Protein AF-A0A923YQW6-F1 (afdb_monomer_lite)

pLDDT: mean 86.58, std 16.81, range [40.5, 98.75]

Foldseek 3Di:
DADAPDFDDDPPPRDTDDDCVVVVVVVVVLLVLLCVLPVPDDPLQSVQLQLQQADDDPDCPVHPSHYTDSVLSNLGGQEFECVSNVNAANEAANAAPQAEHERQHAYAYAHEYEYHYQHEYEYQHNHHYAHEYEFAAHEYEFAEEHQYEYEAAQHYEYEYAVYEYNAYYHDNHWYAFHHQAYHYHPDDGHGHPDTDDD

Sequence (198 aa):
MLGSSGDFQSKVAGRRMEGTSFSAPVVSAAAALVKQAYPWMNAIALRQTILSTTKPNEDRNTYGWGVLDISKAVQGPALFDKQLTLGGNFIADLGIDKNAYTFNNDIAGNTDLLKTGTGSLTLSGTNTYTGDNQVEYGELNITGSVRAGVVVESFATLRADNGKIGDNINNSGTLIAAGKGMAIAGHDPIELGATMRK

Structure (mmCIF, N/CA/C/O backbone):
data_AF-A0A923YQW6-F1
#
_entry.id   AF-A0A923YQW6-F1
#
loop_
_atom_site.group_PDB
_atom_site.id
_atom_site.type_symbol
_atom_site.label_atom_id
_atom_site.label_alt_id
_atom_site.label_comp_id
_atom_site.label_asym_id
_atom_site.label_entity_id
_atom_site.label_seq_id
_atom_site.pdbx_PDB_ins_code
_atom_site.Cartn_x
_atom_site.Cartn_y
_atom_site.Cartn_z
_atom_site.occupancy
_atom_site.B_iso_or_equiv
_atom_site.auth_seq_id
_atom_site.auth_comp_id
_atom_site.auth_asym_id
_atom_site.auth_atom_id
_atom_site.pdbx_PDB_model_num
ATOM 1 N N . MET A 1 1 ? 15.455 -9.705 -15.051 1.00 42.59 1 MET A N 1
ATOM 2 C CA . MET A 1 1 ? 15.647 -8.451 -15.816 1.00 42.59 1 MET A CA 1
ATOM 3 C C . MET A 1 1 ? 14.279 -7.889 -16.187 1.00 42.59 1 MET A C 1
ATOM 5 O O . MET A 1 1 ? 13.327 -8.659 -16.192 1.00 42.59 1 MET A O 1
ATOM 9 N N . LEU A 1 2 ? 14.175 -6.574 -16.393 1.00 42.59 2 LEU A N 1
ATOM 10 C CA . LEU A 1 2 ? 12.981 -5.874 -16.888 1.00 42.59 2 LEU A CA 1
ATOM 11 C C . LEU A 1 2 ? 13.172 -5.596 -18.381 1.00 42.59 2 LEU A C 1
ATOM 13 O O . LEU A 1 2 ? 14.228 -5.088 -18.759 1.00 42.59 2 LEU A O 1
ATOM 17 N N . GLY A 1 3 ? 12.179 -5.902 -19.214 1.00 44.91 3 GLY A N 1
ATOM 18 C CA . GLY A 1 3 ? 12.157 -5.443 -20.601 1.00 44.91 3 GLY A CA 1
ATOM 19 C C . GLY A 1 3 ? 11.541 -4.046 -20.687 1.00 44.91 3 GLY A C 1
ATOM 20 O O . GLY A 1 3 ? 10.507 -3.787 -20.078 1.00 44.91 3 GLY A O 1
ATOM 21 N N . SER A 1 4 ? 12.131 -3.133 -21.452 1.00 47.91 4 SER A N 1
ATOM 22 C CA . SER A 1 4 ? 11.417 -1.951 -21.946 1.00 47.91 4 SER A CA 1
ATOM 23 C C . SER A 1 4 ? 11.467 -1.989 -23.464 1.00 47.91 4 SER A C 1
ATOM 25 O O . SER A 1 4 ? 12.563 -2.034 -24.023 1.00 47.91 4 SER A O 1
ATOM 27 N N . SER A 1 5 ? 10.316 -1.975 -24.132 1.00 48.56 5 SER A N 1
ATOM 28 C CA . SER A 1 5 ? 10.252 -1.847 -25.591 1.00 48.56 5 SER A CA 1
ATOM 29 C C . SER A 1 5 ? 10.565 -0.403 -25.987 1.00 48.56 5 SER A C 1
ATOM 31 O O . SER A 1 5 ? 9.668 0.403 -26.211 1.00 48.56 5 SER A O 1
ATOM 33 N N . GLY A 1 6 ? 11.851 -0.055 -25.985 1.00 46.47 6 GLY A N 1
ATOM 34 C CA . GLY A 1 6 ? 12.372 1.195 -26.524 1.00 46.47 6 GLY A CA 1
ATOM 35 C C . GLY A 1 6 ? 13.055 0.928 -27.859 1.00 46.47 6 GLY A C 1
ATOM 36 O O . GLY A 1 6 ? 14.267 0.742 -27.895 1.00 46.47 6 GLY A O 1
ATOM 37 N N . ASP A 1 7 ? 12.293 0.906 -28.950 1.00 46.03 7 ASP A N 1
ATOM 38 C CA . ASP A 1 7 ? 12.851 0.856 -30.304 1.00 46.03 7 ASP A CA 1
ATOM 39 C C . ASP A 1 7 ? 13.440 2.237 -30.649 1.00 46.03 7 ASP A C 1
ATOM 41 O O . ASP A 1 7 ? 12.724 3.143 -31.078 1.00 46.03 7 ASP A O 1
ATOM 45 N N . PHE A 1 8 ? 14.748 2.437 -30.462 1.00 45.22 8 PHE A N 1
ATOM 46 C CA . PHE A 1 8 ? 15.425 3.644 -30.949 1.00 45.22 8 PHE A CA 1
ATOM 47 C C . PHE A 1 8 ? 15.862 3.454 -32.409 1.00 45.22 8 PHE A C 1
ATOM 49 O O . PHE A 1 8 ? 16.767 2.677 -32.717 1.00 45.22 8 PHE A O 1
ATOM 56 N N . GLN A 1 9 ? 15.237 4.189 -33.331 1.00 41.91 9 GLN A N 1
ATOM 57 C CA . GLN A 1 9 ? 15.651 4.247 -34.736 1.00 41.91 9 GLN A CA 1
ATOM 58 C C . GLN A 1 9 ? 16.747 5.309 -34.912 1.00 41.91 9 GLN A C 1
ATOM 60 O O . GLN A 1 9 ? 16.473 6.510 -34.954 1.00 41.91 9 GLN A O 1
ATOM 65 N N . SER A 1 10 ? 18.006 4.875 -35.032 1.00 40.50 10 SER A N 1
ATOM 66 C CA . SER A 1 10 ? 19.121 5.771 -35.358 1.00 40.50 10 SER A CA 1
ATOM 67 C C . SER A 1 10 ? 19.025 6.244 -36.812 1.00 40.50 10 SER A C 1
ATOM 69 O O . SER A 1 10 ? 19.234 5.467 -37.746 1.00 40.50 10 SER A O 1
ATOM 71 N N . LYS A 1 11 ? 18.767 7.545 -37.011 1.00 45.31 11 LYS A N 1
ATOM 72 C CA . LYS A 1 11 ? 18.673 8.189 -38.339 1.00 45.31 11 LYS A CA 1
ATOM 73 C C . LYS A 1 11 ? 19.971 8.164 -39.163 1.00 45.31 11 LYS A C 1
ATOM 75 O O . LYS A 1 11 ? 19.928 8.531 -40.330 1.00 45.31 11 LYS A O 1
ATOM 80 N N . VAL A 1 12 ? 21.104 7.749 -38.591 1.00 56.94 12 VAL A N 1
ATOM 81 C CA . VAL A 1 12 ? 22.424 7.823 -39.252 1.00 56.94 12 VAL A CA 1
ATOM 82 C C . VAL A 1 12 ? 22.924 6.456 -39.744 1.00 56.94 12 VAL A C 1
ATOM 84 O O . VAL A 1 12 ? 23.722 6.405 -40.671 1.00 56.94 12 VAL A O 1
ATOM 87 N N . ALA A 1 13 ? 22.446 5.340 -39.178 1.00 50.22 13 ALA A N 1
ATOM 88 C CA . ALA A 1 13 ? 23.017 4.012 -39.449 1.00 50.22 13 ALA A CA 1
ATOM 89 C C . ALA A 1 13 ? 22.087 3.030 -40.185 1.00 50.22 13 ALA A C 1
ATOM 91 O O . ALA A 1 13 ? 22.553 1.974 -40.606 1.00 50.22 13 ALA A O 1
ATOM 92 N N . GLY A 1 14 ? 20.786 3.321 -40.313 1.00 46.72 14 GLY A N 1
ATOM 93 C CA . GLY A 1 14 ? 19.829 2.438 -41.002 1.00 46.72 14 GLY A CA 1
ATOM 94 C C . GLY A 1 14 ? 19.680 1.030 -40.398 1.00 46.72 14 GLY A C 1
ATOM 95 O O . GLY A 1 14 ? 19.090 0.159 -41.030 1.00 46.72 14 GLY A O 1
ATOM 96 N N . ARG A 1 15 ? 20.210 0.781 -39.190 1.00 49.00 15 ARG A N 1
ATOM 97 C CA . ARG A 1 15 ? 20.102 -0.498 -38.472 1.00 49.00 15 ARG A CA 1
ATOM 98 C C . ARG A 1 15 ? 19.325 -0.311 -37.172 1.00 49.00 15 ARG A C 1
ATOM 100 O O . ARG A 1 15 ? 19.600 0.628 -36.424 1.00 49.00 15 ARG A O 1
ATOM 107 N N . ARG A 1 16 ? 18.400 -1.235 -36.891 1.00 50.31 16 ARG A N 1
ATOM 108 C CA . ARG A 1 16 ? 17.790 -1.398 -35.564 1.00 50.31 16 ARG A CA 1
ATOM 109 C C . ARG A 1 16 ? 18.893 -1.777 -34.573 1.00 50.31 16 ARG A C 1
ATOM 111 O O . ARG A 1 16 ? 19.602 -2.753 -34.807 1.00 50.31 16 ARG A O 1
ATOM 118 N N . MET A 1 17 ? 19.074 -0.990 -33.515 1.00 47.66 17 MET A N 1
ATOM 119 C CA . MET A 1 17 ? 19.970 -1.343 -32.411 1.00 47.66 17 MET A CA 1
ATOM 120 C C . MET A 1 17 ? 19.117 -1.839 -31.247 1.00 47.66 17 MET A C 1
ATOM 122 O O . MET A 1 17 ? 18.441 -1.052 -30.593 1.00 47.66 17 MET A O 1
ATOM 126 N N . GLU A 1 18 ? 19.145 -3.147 -31.013 1.00 51.75 18 GLU A N 1
ATOM 127 C CA . GLU A 1 18 ? 18.503 -3.800 -29.873 1.00 51.75 18 GLU A CA 1
ATOM 128 C C . GLU A 1 18 ? 19.564 -4.057 -28.795 1.00 51.75 18 GLU A C 1
ATOM 130 O O . GLU A 1 18 ? 20.658 -4.543 -29.089 1.00 51.75 18 GLU A O 1
ATOM 135 N N . GLY A 1 19 ? 19.282 -3.701 -27.541 1.00 53.47 19 GLY A N 1
ATOM 136 C CA . GLY A 1 19 ? 20.216 -3.943 -26.444 1.00 53.47 19 GLY A CA 1
ATOM 137 C C . GLY A 1 19 ? 19.665 -3.529 -25.085 1.00 53.47 19 GLY A C 1
ATOM 138 O O . GLY A 1 19 ? 19.046 -2.475 -24.942 1.00 53.47 19 GLY A O 1
ATOM 139 N N . THR A 1 20 ? 19.948 -4.332 -24.059 1.00 62.78 20 THR A N 1
ATOM 140 C CA . THR A 1 20 ? 19.579 -4.065 -22.654 1.00 62.78 20 THR A CA 1
ATOM 141 C C . THR A 1 20 ? 20.142 -2.738 -22.125 1.00 62.78 20 THR A C 1
ATOM 143 O O . THR A 1 20 ? 19.602 -2.172 -21.174 1.00 62.78 20 THR A O 1
ATOM 146 N N . SER A 1 21 ? 21.172 -2.197 -22.784 1.00 62.16 21 SER A N 1
ATOM 147 C CA . SER A 1 21 ? 21.769 -0.884 -22.523 1.00 62.16 21 SER A CA 1
ATOM 148 C C . SER A 1 21 ? 20.806 0.291 -22.733 1.00 62.16 21 SER A C 1
ATOM 150 O O . SER A 1 21 ? 20.943 1.299 -22.046 1.00 62.16 21 SER A O 1
ATOM 152 N N . PHE A 1 22 ? 19.815 0.171 -23.627 1.00 64.88 22 PHE A N 1
ATOM 153 C CA . PHE A 1 22 ? 18.767 1.189 -23.801 1.00 64.88 22 PHE A CA 1
ATOM 154 C C . PHE A 1 22 ? 17.644 1.055 -22.767 1.00 64.88 22 PHE A C 1
ATOM 156 O O . PHE A 1 22 ? 16.995 2.043 -22.433 1.00 64.88 22 PHE A O 1
ATOM 163 N N . SER A 1 23 ? 17.459 -0.137 -22.194 1.00 72.00 23 SER A N 1
ATOM 164 C CA . SER A 1 23 ? 16.461 -0.372 -21.148 1.00 72.00 23 SER A CA 1
ATOM 165 C C . SER A 1 23 ? 16.876 0.197 -19.793 1.00 72.00 23 SER A C 1
ATOM 167 O O . SER A 1 23 ? 16.027 0.635 -19.019 1.00 72.00 23 SER A O 1
ATOM 169 N N . ALA A 1 24 ? 18.179 0.236 -19.501 1.00 81.56 24 ALA A N 1
ATOM 170 C CA . ALA A 1 24 ? 18.705 0.765 -18.244 1.00 81.56 24 ALA A CA 1
ATOM 171 C C . ALA A 1 24 ? 18.275 2.223 -17.945 1.00 81.56 24 ALA A C 1
ATOM 173 O O . ALA A 1 24 ? 17.701 2.448 -16.877 1.00 81.56 24 ALA A O 1
ATOM 174 N N . PRO A 1 25 ? 18.469 3.217 -18.840 1.00 84.75 25 PRO A N 1
ATOM 175 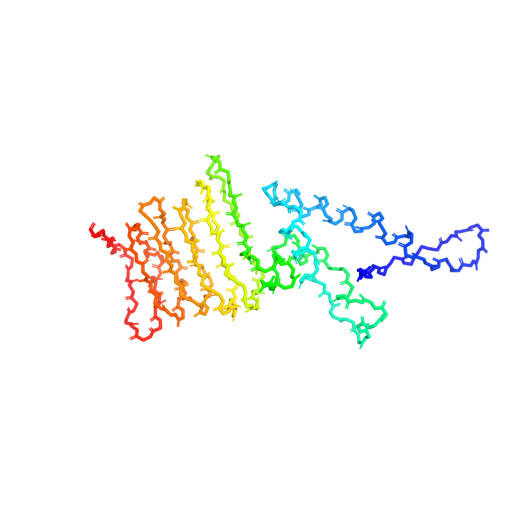C CA . PRO A 1 25 ? 18.020 4.587 -18.577 1.00 84.75 25 PRO A CA 1
ATOM 176 C C . PRO A 1 25 ? 16.493 4.710 -18.470 1.00 84.75 25 PRO A C 1
ATOM 178 O O . PRO A 1 25 ? 16.010 5.509 -17.670 1.00 84.75 25 PRO A O 1
ATOM 181 N N . VAL A 1 26 ? 15.724 3.902 -19.210 1.00 85.62 26 VAL A N 1
ATOM 182 C CA . VAL A 1 26 ? 14.250 3.908 -19.153 1.00 85.62 26 VAL A CA 1
ATOM 183 C C . VAL A 1 26 ? 13.746 3.400 -17.802 1.00 85.62 26 VAL A C 1
ATOM 185 O O . VAL A 1 26 ? 12.886 4.026 -17.185 1.00 85.62 26 VAL A O 1
ATOM 188 N N . VAL A 1 27 ? 14.311 2.298 -17.300 1.00 87.31 27 VAL A N 1
ATOM 189 C CA . VAL A 1 27 ? 13.978 1.764 -15.970 1.00 87.31 27 VAL A CA 1
ATOM 190 C C . VAL A 1 27 ? 14.371 2.755 -14.873 1.00 87.31 27 VAL A C 1
ATOM 192 O O . VAL A 1 27 ? 13.594 2.964 -13.943 1.00 87.31 27 VAL A O 1
ATOM 195 N N . SER A 1 28 ? 15.525 3.418 -14.996 1.00 90.00 28 SER A N 1
ATOM 196 C CA . SER A 1 28 ? 15.934 4.478 -14.064 1.00 90.00 28 SER A CA 1
ATOM 197 C C . SER A 1 28 ? 14.966 5.665 -14.072 1.00 90.00 28 SER A C 1
ATOM 199 O O . SER A 1 28 ? 14.598 6.157 -13.007 1.00 90.00 28 SER A O 1
ATOM 201 N N . ALA A 1 29 ? 14.500 6.099 -15.247 1.00 90.00 29 ALA A N 1
ATOM 202 C CA . ALA A 1 29 ? 13.503 7.162 -15.360 1.00 90.00 29 ALA A CA 1
ATOM 203 C C . ALA A 1 29 ? 12.162 6.756 -14.727 1.00 90.00 29 ALA A C 1
ATOM 205 O O . ALA A 1 29 ? 11.567 7.530 -13.980 1.00 90.00 29 ALA A O 1
ATOM 206 N N . ALA A 1 30 ? 11.709 5.522 -14.952 1.00 90.69 30 ALA A N 1
ATOM 207 C CA . ALA A 1 30 ? 10.504 5.004 -14.312 1.00 90.69 30 ALA A CA 1
ATOM 208 C C . ALA A 1 30 ? 10.637 4.925 -12.790 1.00 90.69 30 ALA A C 1
ATOM 210 O O . ALA A 1 30 ? 9.723 5.317 -12.069 1.00 90.69 30 ALA A O 1
ATOM 211 N N . ALA A 1 31 ? 11.792 4.480 -12.292 1.00 94.31 31 ALA A N 1
ATOM 212 C CA . ALA A 1 31 ? 12.079 4.470 -10.867 1.00 94.31 31 ALA A CA 1
ATOM 213 C C . ALA A 1 31 ? 12.037 5.880 -10.268 1.00 94.31 31 ALA A C 1
ATOM 215 O O . ALA A 1 31 ? 11.476 6.063 -9.191 1.00 94.31 31 ALA A O 1
ATOM 216 N N . ALA A 1 32 ? 12.557 6.882 -10.982 1.00 96.12 32 ALA A N 1
ATOM 217 C CA . ALA A 1 32 ? 12.470 8.277 -10.564 1.00 96.12 32 ALA A CA 1
ATOM 218 C C . ALA A 1 32 ? 11.016 8.779 -10.508 1.00 96.12 32 ALA A C 1
ATOM 220 O O . ALA A 1 32 ? 10.649 9.437 -9.539 1.00 96.12 32 ALA A O 1
ATOM 221 N N . LEU A 1 33 ? 10.169 8.421 -11.480 1.00 96.75 33 LEU A N 1
ATOM 222 C CA . LEU A 1 33 ? 8.747 8.793 -11.483 1.00 96.75 33 LEU A CA 1
ATOM 223 C C . LEU A 1 33 ? 7.972 8.140 -10.331 1.00 96.75 33 LEU A C 1
ATOM 225 O O . LEU A 1 33 ? 7.208 8.810 -9.639 1.00 96.75 33 LEU A O 1
ATOM 229 N N . VAL A 1 34 ? 8.204 6.852 -10.066 1.00 97.31 34 VAL A N 1
ATOM 230 C CA . VAL A 1 34 ? 7.600 6.175 -8.907 1.00 97.31 34 VAL A CA 1
ATOM 231 C C . VAL A 1 34 ? 8.103 6.794 -7.606 1.00 97.31 34 VAL A C 1
ATOM 233 O O . VAL A 1 34 ? 7.315 7.034 -6.699 1.00 97.31 34 VAL A O 1
ATOM 236 N N . LYS A 1 35 ? 9.396 7.120 -7.514 1.00 96.81 35 LYS A N 1
ATOM 237 C CA . L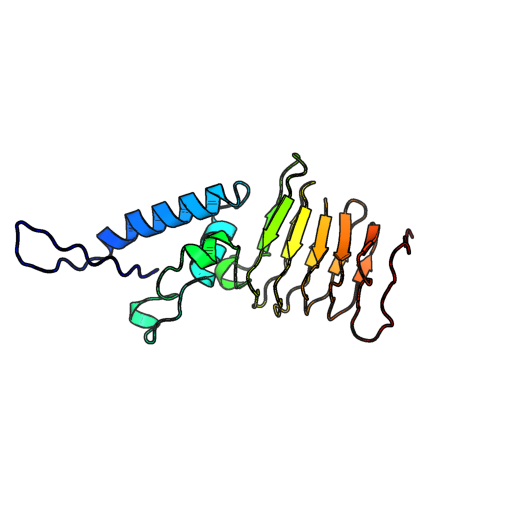YS A 1 35 ? 9.975 7.792 -6.346 1.00 96.81 35 LYS A CA 1
ATOM 238 C C . LYS A 1 35 ? 9.445 9.219 -6.171 1.00 96.81 35 LYS A C 1
ATOM 240 O O . LYS A 1 35 ? 9.353 9.682 -5.043 1.00 96.81 35 LYS A O 1
ATOM 245 N N . GLN A 1 36 ? 9.060 9.900 -7.247 1.00 96.69 36 GLN A N 1
ATOM 246 C CA . GLN A 1 36 ? 8.384 11.195 -7.177 1.00 96.69 36 GLN A CA 1
ATOM 247 C C . GLN A 1 36 ? 6.964 11.059 -6.609 1.00 96.69 36 GLN A C 1
ATOM 249 O O . GLN A 1 36 ? 6.568 11.869 -5.775 1.00 96.69 36 GLN A O 1
ATOM 254 N N . ALA A 1 37 ? 6.218 10.027 -7.018 1.00 96.44 37 ALA A N 1
ATOM 255 C CA . ALA A 1 37 ? 4.885 9.737 -6.486 1.00 96.44 37 ALA A CA 1
ATOM 256 C C . ALA A 1 37 ? 4.927 9.222 -5.033 1.00 96.44 37 ALA A C 1
ATOM 258 O O . ALA A 1 37 ? 4.080 9.582 -4.216 1.00 96.44 37 ALA A O 1
ATOM 259 N N . TYR A 1 38 ? 5.944 8.425 -4.693 1.00 96.94 38 TYR A N 1
ATOM 260 C CA . TYR A 1 38 ? 6.134 7.809 -3.379 1.00 96.94 38 TYR A CA 1
ATOM 261 C C . TYR A 1 38 ? 7.563 8.050 -2.850 1.00 96.94 38 TYR A C 1
ATOM 263 O O . TYR A 1 38 ? 8.394 7.132 -2.842 1.00 96.94 38 TYR A O 1
ATOM 271 N N . PRO A 1 39 ? 7.876 9.271 -2.363 1.00 96.44 39 PRO A N 1
ATOM 272 C CA . PRO A 1 39 ? 9.224 9.635 -1.908 1.00 96.44 39 PRO A CA 1
ATOM 273 C C . PRO A 1 39 ? 9.771 8.762 -0.781 1.00 96.44 39 PRO A C 1
ATOM 275 O O . PRO A 1 39 ? 10.984 8.608 -0.650 1.00 96.44 39 PRO A O 1
ATOM 278 N N . TRP A 1 40 ? 8.896 8.138 -0.000 1.00 95.12 40 TRP A N 1
ATOM 279 C CA . TRP A 1 40 ? 9.255 7.284 1.125 1.00 95.12 40 TRP A CA 1
ATOM 280 C C . TRP A 1 40 ? 9.754 5.885 0.718 1.00 95.12 40 TRP A C 1
ATOM 282 O O . TRP A 1 40 ? 10.468 5.247 1.487 1.00 95.12 40 TRP A O 1
ATOM 292 N N . MET A 1 41 ? 9.447 5.397 -0.495 1.00 95.75 41 MET A N 1
ATOM 293 C CA . MET A 1 41 ? 9.761 4.012 -0.881 1.00 95.75 41 MET A CA 1
ATOM 294 C C . MET A 1 41 ? 11.265 3.727 -0.841 1.00 95.75 41 MET A C 1
ATOM 296 O O . MET A 1 41 ? 12.045 4.338 -1.576 1.00 95.75 41 MET A O 1
ATOM 300 N N . ASN A 1 42 ? 11.685 2.756 -0.030 1.00 94.19 42 ASN A N 1
ATOM 301 C CA . ASN A 1 42 ? 13.055 2.250 -0.074 1.00 94.19 42 ASN A CA 1
ATOM 302 C C . ASN A 1 42 ? 13.310 1.448 -1.370 1.00 94.19 42 ASN A C 1
ATOM 304 O O . ASN A 1 42 ? 12.400 1.197 -2.162 1.00 94.19 42 ASN A O 1
ATOM 308 N N . ALA A 1 43 ? 14.555 1.019 -1.593 1.00 93.69 43 ALA A N 1
ATOM 309 C CA . ALA A 1 43 ? 14.923 0.290 -2.809 1.00 93.69 43 ALA A CA 1
ATOM 310 C C . ALA A 1 43 ? 14.123 -1.015 -3.011 1.00 93.69 43 ALA A C 1
ATOM 312 O O . ALA A 1 43 ? 13.838 -1.383 -4.149 1.00 93.69 43 ALA A O 1
ATOM 313 N N . ILE A 1 44 ? 13.727 -1.697 -1.930 1.00 94.69 44 ILE A N 1
ATOM 314 C CA . ILE A 1 44 ? 12.949 -2.943 -1.984 1.00 94.69 44 ILE A CA 1
ATOM 315 C C . ILE A 1 44 ? 11.506 -2.654 -2.416 1.00 94.69 44 ILE A C 1
ATOM 317 O O . ILE A 1 44 ? 11.024 -3.271 -3.367 1.00 94.69 44 ILE A O 1
ATOM 321 N N . ALA A 1 45 ? 10.844 -1.687 -1.776 1.00 95.88 45 ALA A N 1
ATOM 322 C CA . ALA A 1 45 ? 9.480 -1.276 -2.107 1.00 95.88 45 ALA A CA 1
ATOM 323 C C . ALA A 1 45 ? 9.390 -0.700 -3.529 1.00 95.88 45 ALA A C 1
ATOM 325 O O . ALA A 1 45 ? 8.494 -1.065 -4.293 1.00 95.88 45 ALA A O 1
ATOM 326 N N . LEU A 1 46 ? 10.366 0.127 -3.918 1.00 95.62 46 LEU A N 1
ATOM 327 C CA . LEU A 1 46 ? 10.465 0.698 -5.260 1.00 95.62 46 LEU A CA 1
ATOM 328 C C . LEU A 1 46 ? 10.639 -0.396 -6.319 1.00 95.62 46 LEU A C 1
ATOM 330 O O . LEU A 1 46 ? 9.888 -0.452 -7.291 1.00 95.62 46 LEU A O 1
ATOM 334 N N . ARG A 1 47 ? 11.591 -1.313 -6.105 1.00 93.62 47 ARG A N 1
ATOM 335 C CA . ARG A 1 47 ? 11.829 -2.446 -7.006 1.00 93.62 47 ARG A CA 1
ATOM 336 C C . ARG A 1 47 ? 10.578 -3.302 -7.158 1.00 93.62 47 ARG A C 1
ATOM 338 O O . ARG A 1 47 ? 10.208 -3.635 -8.277 1.00 93.62 47 ARG A O 1
ATOM 345 N N . GLN A 1 48 ? 9.930 -3.662 -6.056 1.00 94.19 48 GLN A N 1
ATOM 346 C CA . GLN A 1 48 ? 8.725 -4.482 -6.092 1.00 94.19 48 GLN A CA 1
ATOM 347 C C . GLN A 1 48 ? 7.575 -3.782 -6.814 1.00 94.19 48 GLN A C 1
ATOM 349 O O . GLN A 1 48 ? 6.901 -4.405 -7.629 1.00 94.19 48 GLN A O 1
ATOM 354 N N . THR A 1 49 ? 7.396 -2.482 -6.590 1.00 95.94 49 THR A N 1
ATOM 355 C CA . THR A 1 49 ? 6.386 -1.684 -7.293 1.00 95.94 49 THR A CA 1
ATOM 356 C C . THR A 1 49 ? 6.612 -1.708 -8.804 1.00 95.94 49 THR A C 1
ATOM 358 O O . THR A 1 49 ? 5.692 -2.007 -9.559 1.00 95.94 49 THR A O 1
ATOM 361 N N . ILE A 1 50 ? 7.851 -1.502 -9.257 1.00 94.00 50 ILE A N 1
ATOM 362 C CA . ILE A 1 50 ? 8.185 -1.510 -10.689 1.00 94.00 50 ILE A CA 1
ATOM 363 C C . ILE A 1 50 ? 8.042 -2.913 -11.296 1.00 94.00 50 ILE A C 1
ATOM 365 O O . ILE A 1 50 ? 7.508 -3.056 -12.391 1.00 94.00 50 ILE A O 1
ATOM 369 N N . LEU A 1 51 ? 8.513 -3.960 -10.608 1.00 91.19 51 LEU A N 1
ATOM 370 C CA . LEU A 1 51 ? 8.470 -5.332 -11.128 1.00 91.19 51 LEU A CA 1
ATOM 371 C C . LEU A 1 51 ? 7.041 -5.889 -11.174 1.00 91.19 51 LEU A C 1
ATOM 373 O O . LEU A 1 51 ? 6.668 -6.532 -12.153 1.00 91.19 51 LEU A O 1
ATOM 377 N N . SER A 1 52 ? 6.235 -5.613 -10.147 1.00 92.12 52 SER A N 1
ATOM 378 C CA . SER A 1 52 ? 4.866 -6.131 -10.025 1.00 92.12 52 SER A CA 1
ATOM 379 C C . SER A 1 52 ? 3.868 -5.511 -10.997 1.00 92.12 52 SER A C 1
ATOM 381 O O . SER A 1 52 ? 2.815 -6.088 -11.254 1.00 92.12 52 SER A O 1
ATOM 383 N N . THR A 1 53 ? 4.180 -4.336 -11.538 1.00 92.69 53 THR A N 1
ATOM 384 C CA . THR A 1 53 ? 3.281 -3.587 -12.423 1.00 92.69 53 THR A CA 1
ATOM 385 C C . THR A 1 53 ? 3.579 -3.793 -13.900 1.00 92.69 53 THR A C 1
ATOM 387 O O . THR A 1 53 ? 2.866 -3.264 -14.744 1.00 92.69 53 THR A O 1
ATOM 390 N N . THR A 1 54 ? 4.586 -4.599 -14.229 1.00 88.56 54 THR A N 1
ATOM 391 C CA . THR A 1 54 ? 4.898 -4.958 -15.612 1.00 88.56 54 THR A CA 1
ATOM 392 C C . THR A 1 54 ? 3.734 -5.659 -16.313 1.00 88.56 54 THR A C 1
ATOM 394 O O . THR A 1 54 ? 2.934 -6.372 -15.702 1.00 88.56 54 THR A O 1
ATOM 397 N N . LYS A 1 55 ? 3.646 -5.473 -17.631 1.00 82.69 55 LYS A N 1
ATOM 398 C CA . LYS A 1 55 ? 2.782 -6.285 -18.485 1.00 82.69 55 LYS A CA 1
ATOM 399 C C . LYS A 1 55 ? 3.455 -7.644 -18.668 1.00 82.69 55 LYS A C 1
ATOM 401 O O . LYS A 1 55 ? 4.581 -7.664 -19.185 1.00 82.69 55 LYS A O 1
ATOM 406 N N . PRO A 1 56 ? 2.818 -8.755 -18.257 1.00 66.81 56 PRO A N 1
ATOM 407 C CA . PRO A 1 56 ? 3.384 -10.073 -18.482 1.00 66.81 56 PRO A CA 1
ATOM 408 C C . PRO A 1 56 ? 3.593 -10.263 -19.984 1.00 66.81 56 PRO A C 1
ATOM 410 O O . PRO A 1 56 ? 2.692 -10.001 -20.779 1.00 66.81 56 PRO A O 1
ATOM 413 N N . ASN A 1 57 ? 4.807 -10.658 -20.361 1.00 67.94 57 ASN A N 1
ATOM 414 C CA . ASN A 1 57 ? 5.113 -11.067 -21.725 1.00 67.94 57 ASN A CA 1
ATOM 415 C C . ASN A 1 57 ? 5.066 -12.596 -21.798 1.00 67.94 57 ASN A C 1
ATOM 417 O O . ASN A 1 57 ? 5.284 -13.266 -20.788 1.00 67.94 57 ASN A O 1
ATOM 421 N N . GLU A 1 58 ? 4.795 -13.138 -22.981 1.00 59.25 58 GLU A N 1
ATOM 422 C CA . GLU A 1 58 ? 4.564 -14.573 -23.173 1.00 59.25 58 GLU A CA 1
ATOM 423 C C . GLU A 1 58 ? 5.803 -15.432 -22.842 1.00 59.25 58 GLU A C 1
ATOM 425 O O . GLU A 1 58 ? 5.654 -16.600 -22.493 1.00 59.25 58 GLU A O 1
ATOM 430 N N . ASP A 1 59 ? 7.015 -14.850 -22.839 1.00 64.81 59 ASP A N 1
ATOM 431 C CA . ASP A 1 59 ? 8.255 -15.540 -22.456 1.00 64.81 59 ASP A CA 1
ATOM 432 C C . ASP A 1 59 ? 8.949 -14.928 -21.215 1.00 64.81 59 ASP A C 1
ATOM 434 O O . ASP A 1 59 ? 9.649 -13.906 -21.274 1.00 64.81 59 ASP A O 1
ATOM 438 N N . ARG A 1 60 ? 8.798 -15.608 -20.068 1.00 64.44 60 ARG A N 1
ATOM 439 C CA . ARG A 1 60 ? 9.446 -15.268 -18.787 1.00 64.44 60 ARG A CA 1
ATOM 440 C C . ARG A 1 60 ? 10.971 -15.440 -18.825 1.00 64.44 60 ARG A C 1
ATOM 442 O O . ARG A 1 60 ? 11.673 -14.733 -18.098 1.00 64.44 60 ARG A O 1
ATOM 449 N N . ASN A 1 61 ? 11.498 -16.339 -19.657 1.00 64.31 61 ASN A N 1
ATOM 450 C CA . ASN A 1 61 ? 12.938 -16.586 -19.759 1.00 64.31 61 ASN A CA 1
ATOM 451 C C . ASN A 1 61 ? 13.650 -15.470 -20.530 1.00 64.31 61 ASN A C 1
ATOM 453 O O . ASN A 1 61 ? 14.797 -15.152 -20.218 1.00 64.31 61 ASN A O 1
ATOM 457 N N . THR A 1 62 ? 12.968 -14.830 -21.481 1.00 64.44 62 THR A N 1
ATOM 458 C CA . THR A 1 62 ? 13.520 -13.700 -22.244 1.00 64.44 62 THR A CA 1
ATOM 459 C C . THR A 1 62 ? 13.304 -12.355 -21.547 1.00 64.44 62 THR A C 1
ATOM 461 O O . THR A 1 62 ? 14.214 -11.527 -21.520 1.00 64.44 62 THR A O 1
ATOM 464 N N . TYR A 1 63 ? 12.132 -12.123 -20.942 1.00 62.81 63 TYR A N 1
ATOM 465 C CA . TYR A 1 63 ? 11.746 -10.792 -20.438 1.00 62.81 63 TYR A CA 1
ATOM 466 C C . TYR A 1 63 ? 11.643 -10.688 -18.912 1.00 62.81 63 TYR A C 1
ATOM 468 O O . TYR A 1 63 ? 11.332 -9.620 -18.378 1.00 62.81 63 TYR A O 1
ATOM 476 N N . GLY A 1 64 ? 11.939 -11.769 -18.185 1.00 75.31 64 GLY A N 1
ATOM 477 C CA . GLY A 1 64 ? 11.889 -11.795 -16.728 1.00 75.31 64 GLY A CA 1
ATOM 478 C C . GLY A 1 64 ? 10.483 -11.515 -16.204 1.00 75.31 64 GLY A C 1
ATOM 479 O O . GLY A 1 64 ? 9.593 -12.338 -16.367 1.00 75.31 64 GLY A O 1
ATOM 480 N N . TRP A 1 65 ? 10.289 -10.372 -15.540 1.00 74.88 65 TRP A N 1
ATOM 481 C CA . TRP A 1 65 ? 8.979 -10.003 -14.982 1.00 74.88 65 TRP A CA 1
ATOM 482 C C . TRP A 1 65 ? 7.998 -9.485 -16.042 1.00 74.88 65 TRP A C 1
ATOM 484 O O . TRP A 1 65 ? 6.799 -9.509 -15.804 1.00 74.88 65 TRP A O 1
ATOM 494 N N . GLY A 1 66 ? 8.486 -9.103 -17.226 1.00 82.81 66 GLY A N 1
ATOM 495 C CA . GLY A 1 66 ? 7.667 -8.587 -18.317 1.00 82.81 66 GLY A CA 1
ATOM 496 C C . GLY A 1 66 ? 8.144 -7.222 -18.806 1.00 82.81 66 GLY A C 1
ATOM 497 O O . GLY A 1 66 ? 9.290 -6.818 -18.569 1.00 82.81 66 GLY A O 1
ATOM 498 N N . VAL A 1 67 ? 7.253 -6.520 -19.509 1.00 83.88 67 VAL A N 1
ATOM 499 C CA . VAL A 1 67 ? 7.511 -5.181 -20.054 1.00 83.88 67 VAL A CA 1
ATOM 500 C C . VAL A 1 67 ? 7.072 -4.111 -19.060 1.00 83.88 67 VAL A C 1
ATOM 502 O O . VAL A 1 67 ? 5.971 -4.168 -18.519 1.00 83.88 67 VAL A O 1
ATOM 505 N N . LEU A 1 68 ? 7.931 -3.121 -18.827 1.00 87.56 68 LEU A N 1
ATOM 506 C CA . LEU A 1 68 ? 7.671 -1.991 -17.936 1.00 87.56 68 LEU A CA 1
ATOM 507 C C . LEU A 1 68 ? 6.368 -1.243 -18.279 1.00 87.56 68 LEU A C 1
ATOM 509 O O . LEU A 1 68 ? 6.184 -0.798 -19.411 1.00 87.56 68 LEU A O 1
ATOM 513 N N . ASP A 1 69 ? 5.518 -1.028 -17.271 1.00 90.75 69 ASP A N 1
ATOM 514 C CA . ASP A 1 69 ? 4.333 -0.167 -17.347 1.00 90.75 69 ASP A CA 1
ATOM 515 C C . ASP A 1 69 ? 4.437 0.947 -16.299 1.00 90.75 69 ASP A C 1
ATOM 517 O O . ASP A 1 69 ? 4.106 0.780 -15.125 1.00 90.75 69 ASP A O 1
ATOM 521 N N . ILE A 1 70 ? 4.947 2.101 -16.729 1.00 91.00 70 ILE A N 1
ATOM 522 C CA . ILE A 1 70 ? 5.174 3.250 -15.846 1.00 91.00 70 ILE A CA 1
ATOM 523 C C . ILE A 1 70 ? 3.843 3.803 -15.333 1.00 91.00 70 ILE A C 1
ATOM 525 O O . ILE A 1 70 ? 3.740 4.161 -14.162 1.00 91.00 70 ILE A O 1
ATOM 529 N N . SER A 1 71 ? 2.821 3.842 -16.190 1.00 93.25 71 SER A N 1
ATOM 530 C CA . SER A 1 71 ? 1.495 4.360 -15.850 1.00 93.25 71 SER A CA 1
ATOM 531 C C . SER A 1 71 ? 0.832 3.539 -14.749 1.00 93.25 71 SER A C 1
ATOM 533 O O . SER A 1 71 ? 0.145 4.107 -13.902 1.00 93.25 71 SER A O 1
ATOM 535 N N . LYS A 1 72 ? 1.068 2.224 -14.726 1.00 94.75 72 LYS A N 1
ATOM 536 C CA . LYS A 1 72 ? 0.640 1.352 -13.631 1.00 94.75 72 LYS A CA 1
ATOM 537 C C . LYS A 1 72 ? 1.552 1.474 -12.404 1.00 94.75 72 LYS A C 1
ATOM 539 O O . LYS A 1 72 ? 1.049 1.513 -11.287 1.00 94.75 72 LYS A O 1
ATOM 544 N N . ALA A 1 73 ? 2.868 1.602 -12.580 1.00 95.81 73 ALA A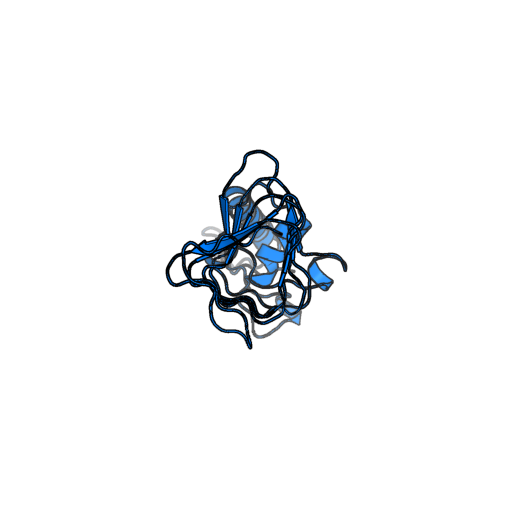 N 1
ATOM 545 C CA . ALA A 1 73 ? 3.829 1.711 -11.475 1.00 95.81 73 ALA A CA 1
ATOM 546 C C . ALA A 1 73 ? 3.632 2.965 -10.603 1.00 95.81 73 ALA A C 1
ATOM 548 O O . ALA A 1 73 ? 3.731 2.892 -9.378 1.00 95.81 73 ALA A O 1
ATOM 549 N N . VAL A 1 74 ? 3.317 4.116 -11.208 1.00 97.38 74 VAL A N 1
ATOM 550 C CA . VAL A 1 74 ? 3.044 5.363 -10.461 1.00 97.38 74 VAL A CA 1
ATOM 551 C C . VAL A 1 74 ? 1.730 5.324 -9.672 1.00 97.38 74 VAL A C 1
ATOM 553 O O . VAL A 1 74 ? 1.486 6.213 -8.866 1.00 97.38 74 VAL A O 1
ATOM 556 N N . GLN A 1 75 ? 0.901 4.298 -9.879 1.00 97.94 75 GLN A N 1
ATOM 557 C CA . GLN A 1 75 ? -0.326 4.051 -9.116 1.00 97.94 75 GLN A CA 1
ATOM 558 C C . GLN A 1 75 ? -0.111 3.143 -7.893 1.00 97.94 75 GLN A C 1
ATOM 560 O O . GLN A 1 75 ? -1.068 2.852 -7.175 1.00 97.94 75 GLN A O 1
ATOM 565 N N . GLY A 1 76 ? 1.125 2.702 -7.642 1.00 97.75 76 GLY A N 1
ATOM 566 C CA . GLY A 1 76 ? 1.490 1.843 -6.516 1.00 97.75 76 GLY A CA 1
ATOM 567 C C . GLY A 1 76 ? 1.832 0.413 -6.946 1.00 97.75 76 GLY A C 1
ATOM 568 O O . GLY A 1 76 ? 1.810 0.093 -8.134 1.00 97.75 76 GLY A O 1
ATOM 569 N N . PRO A 1 77 ? 2.192 -0.472 -6.007 1.00 97.62 77 PRO A N 1
ATOM 570 C CA . PRO A 1 77 ? 2.478 -1.875 -6.305 1.00 97.62 77 PRO A CA 1
ATOM 571 C C . PRO A 1 77 ? 1.223 -2.605 -6.796 1.00 97.62 77 PRO A C 1
ATOM 573 O O . PRO A 1 77 ? 0.114 -2.188 -6.493 1.00 97.62 77 PRO A O 1
ATOM 576 N N . ALA A 1 78 ? 1.394 -3.705 -7.532 1.00 96.94 78 ALA A N 1
ATOM 577 C CA . ALA A 1 78 ? 0.301 -4.622 -7.900 1.00 96.94 78 ALA A CA 1
ATOM 578 C C . ALA A 1 78 ? 0.512 -6.051 -7.356 1.00 96.94 78 ALA A C 1
ATOM 580 O O . ALA A 1 78 ? -0.307 -6.945 -7.566 1.00 96.94 78 ALA A O 1
ATOM 581 N N . LEU A 1 79 ? 1.621 -6.280 -6.647 1.00 96.00 79 LEU A N 1
ATOM 582 C CA . LEU A 1 79 ? 1.958 -7.557 -6.028 1.00 96.00 79 LEU A CA 1
ATOM 583 C C . LEU A 1 79 ? 2.802 -7.332 -4.766 1.00 96.00 79 LEU A C 1
ATOM 585 O O . LEU A 1 79 ? 3.767 -6.564 -4.796 1.00 96.00 79 LEU A O 1
ATOM 589 N N . PHE A 1 80 ? 2.463 -8.048 -3.698 1.00 96.56 80 PHE A N 1
ATOM 590 C CA . PHE A 1 80 ? 3.247 -8.220 -2.477 1.00 96.56 80 PHE A CA 1
ATOM 591 C C . PHE A 1 80 ? 3.808 -9.649 -2.436 1.00 96.56 80 PHE A C 1
ATOM 593 O O . PHE A 1 80 ? 3.120 -10.584 -2.038 1.00 96.56 80 PHE A O 1
ATOM 600 N N . ASP A 1 81 ? 5.048 -9.834 -2.879 1.00 94.06 81 ASP A N 1
ATOM 601 C CA . ASP A 1 81 ? 5.686 -11.138 -3.084 1.00 94.06 81 ASP A CA 1
ATOM 602 C C . ASP A 1 81 ? 6.925 -11.309 -2.196 1.00 94.06 81 ASP A C 1
ATOM 604 O O . ASP A 1 81 ? 7.829 -10.466 -2.189 1.00 94.06 81 ASP A O 1
ATOM 608 N N . LYS A 1 82 ? 7.004 -12.431 -1.468 1.00 93.25 82 LYS A N 1
ATOM 609 C CA . LYS A 1 82 ? 8.116 -12.716 -0.545 1.00 93.25 82 LYS A CA 1
ATOM 610 C C . LYS A 1 82 ? 9.470 -12.796 -1.250 1.00 93.25 82 LYS A C 1
ATOM 612 O O . LYS A 1 82 ? 10.494 -12.430 -0.673 1.00 93.25 82 LYS A O 1
ATOM 617 N N . GLN A 1 83 ? 9.501 -13.220 -2.512 1.00 90.38 83 GLN A N 1
ATOM 618 C CA . GLN A 1 83 ? 10.714 -13.235 -3.334 1.00 90.38 83 GLN A CA 1
ATOM 619 C C . GLN A 1 83 ? 11.211 -11.810 -3.630 1.00 90.38 83 GLN A C 1
ATOM 621 O O . GLN A 1 83 ? 12.411 -11.576 -3.811 1.00 90.38 83 GLN A O 1
ATOM 626 N N . LEU A 1 84 ? 10.300 -10.833 -3.663 1.00 88.25 84 LEU A N 1
ATOM 627 C CA . LEU A 1 84 ? 10.608 -9.427 -3.909 1.00 88.25 84 LEU A CA 1
ATOM 628 C C . LEU A 1 84 ? 10.861 -8.627 -2.625 1.00 88.25 84 LEU A C 1
ATOM 630 O O . LEU A 1 84 ? 11.594 -7.638 -2.673 1.00 88.25 84 LEU A O 1
ATOM 634 N N . THR A 1 85 ? 10.358 -9.071 -1.476 1.00 88.94 85 THR A N 1
ATOM 635 C CA . THR A 1 85 ? 10.665 -8.472 -0.164 1.00 88.94 85 THR A CA 1
ATOM 636 C C . THR A 1 85 ? 11.853 -9.106 0.553 1.00 88.94 85 THR A C 1
ATOM 638 O O . THR A 1 85 ? 12.177 -8.693 1.662 1.00 88.94 85 THR A O 1
ATOM 641 N N . LEU A 1 86 ? 12.531 -10.076 -0.072 1.00 88.81 86 LEU A N 1
ATOM 642 C CA . LEU A 1 86 ? 13.638 -10.831 0.537 1.00 88.81 86 LEU A CA 1
ATOM 643 C C . LEU A 1 86 ? 13.195 -11.604 1.794 1.00 88.81 86 LEU A C 1
ATOM 645 O O . LEU A 1 86 ? 13.943 -11.729 2.758 1.00 88.81 86 LEU A O 1
ATOM 649 N N . GLY A 1 87 ? 11.960 -12.109 1.776 1.00 87.00 87 GLY A N 1
ATOM 650 C CA . GLY A 1 87 ? 11.350 -12.873 2.865 1.00 87.00 87 GLY A CA 1
ATOM 651 C C . GLY A 1 87 ? 10.671 -12.033 3.949 1.00 87.00 87 GLY A C 1
ATOM 652 O O . GLY A 1 87 ? 9.982 -12.611 4.784 1.00 87.00 87 GLY A O 1
ATOM 653 N N . GLY A 1 88 ? 10.828 -10.704 3.931 1.00 92.62 88 GLY A N 1
ATOM 654 C CA . GLY A 1 88 ? 10.182 -9.788 4.878 1.00 92.62 88 GLY A CA 1
ATOM 655 C C . GLY A 1 88 ? 8.821 -9.262 4.413 1.00 92.62 88 GLY A C 1
ATOM 656 O O . GLY A 1 88 ? 8.258 -9.743 3.429 1.00 92.62 88 GLY A O 1
ATOM 657 N N . ASN A 1 89 ? 8.328 -8.229 5.096 1.00 96.25 89 ASN A N 1
ATOM 658 C CA . ASN A 1 89 ? 7.059 -7.556 4.797 1.00 96.25 89 ASN A CA 1
ATOM 659 C C . ASN A 1 89 ? 7.214 -6.542 3.651 1.00 96.25 89 ASN A C 1
ATOM 661 O O . ASN A 1 89 ? 8.317 -6.063 3.361 1.00 96.25 89 ASN A O 1
ATOM 665 N N . PHE A 1 90 ? 6.106 -6.155 3.016 1.00 97.50 90 PHE A N 1
ATOM 666 C CA . PHE A 1 90 ? 6.061 -4.902 2.271 1.00 97.50 90 PHE A CA 1
ATOM 667 C C . PHE A 1 90 ? 5.974 -3.770 3.295 1.00 97.50 90 PHE A C 1
ATOM 669 O O . PHE A 1 90 ? 4.957 -3.617 3.964 1.00 97.50 90 PHE A O 1
ATOM 676 N N . ILE A 1 91 ? 7.040 -2.986 3.440 1.00 97.44 91 ILE A N 1
ATOM 677 C CA . ILE A 1 91 ? 7.099 -1.916 4.442 1.00 97.44 91 ILE A CA 1
ATOM 678 C C . ILE A 1 91 ? 6.675 -0.593 3.802 1.00 97.44 91 ILE A C 1
ATOM 680 O O . ILE A 1 91 ? 7.377 -0.069 2.936 1.00 97.44 91 ILE A O 1
ATOM 684 N N . ALA A 1 92 ? 5.548 -0.053 4.260 1.00 97.62 92 ALA A N 1
ATOM 685 C CA . ALA A 1 92 ? 5.069 1.294 3.990 1.00 97.62 92 ALA A CA 1
ATOM 686 C C . ALA A 1 92 ? 5.378 2.210 5.185 1.00 97.62 92 ALA A C 1
ATOM 688 O O . ALA A 1 92 ? 4.509 2.499 6.007 1.00 97.62 92 ALA A O 1
ATOM 689 N N . ASP A 1 93 ? 6.634 2.647 5.288 1.00 97.12 93 ASP A N 1
ATOM 690 C CA . ASP A 1 93 ? 7.064 3.656 6.260 1.00 97.12 93 ASP A CA 1
ATOM 691 C C . ASP A 1 93 ? 6.826 5.051 5.683 1.00 97.12 93 ASP A C 1
ATOM 693 O O . ASP A 1 93 ? 7.543 5.481 4.785 1.00 97.12 93 ASP A O 1
ATOM 697 N N . LEU A 1 94 ? 5.790 5.740 6.163 1.00 96.38 94 LEU A N 1
ATOM 698 C CA . LEU A 1 94 ? 5.381 7.045 5.635 1.00 96.38 94 LEU A CA 1
ATOM 699 C C . LEU A 1 94 ? 5.990 8.241 6.386 1.00 96.38 94 LEU A C 1
ATOM 701 O O . LEU A 1 94 ? 5.479 9.357 6.267 1.00 96.38 94 LEU A O 1
ATOM 705 N N . GLY A 1 95 ? 7.061 8.029 7.156 1.00 91.75 95 GLY A N 1
ATOM 706 C CA . GLY A 1 95 ? 7.761 9.098 7.870 1.00 91.75 95 GLY A CA 1
ATOM 707 C C . GLY A 1 95 ? 6.895 9.798 8.924 1.00 91.75 95 GLY A C 1
ATOM 708 O O . GLY A 1 95 ? 5.922 9.234 9.420 1.00 91.75 95 GLY A O 1
ATOM 709 N N . ILE A 1 96 ? 7.255 11.032 9.292 1.00 89.62 96 ILE A N 1
ATOM 710 C CA . ILE A 1 96 ? 6.602 11.786 10.383 1.00 89.62 96 ILE A CA 1
ATOM 711 C C . ILE A 1 96 ? 5.705 12.939 9.909 1.00 89.62 96 ILE A C 1
ATOM 713 O O . ILE A 1 96 ? 4.975 13.517 10.716 1.00 89.62 96 ILE A O 1
ATOM 717 N N . ASP A 1 97 ? 5.701 13.229 8.609 1.00 88.44 97 ASP A N 1
ATOM 718 C CA . ASP A 1 97 ? 5.081 14.429 8.032 1.00 88.44 97 ASP A CA 1
ATOM 719 C C . ASP A 1 97 ? 3.565 14.303 7.806 1.00 88.44 97 ASP A C 1
ATOM 721 O O . ASP A 1 97 ? 2.948 15.184 7.214 1.00 88.44 97 ASP A O 1
ATOM 725 N N . LYS A 1 98 ? 2.940 13.205 8.263 1.00 87.50 98 LYS A N 1
ATOM 726 C CA . LYS A 1 98 ? 1.504 12.914 8.083 1.00 87.50 98 LYS A CA 1
ATOM 727 C C . LYS A 1 98 ? 1.027 12.959 6.619 1.00 87.50 98 LYS A C 1
ATOM 729 O O . LYS A 1 98 ? -0.152 13.188 6.354 1.00 87.50 98 LYS A O 1
ATOM 734 N N . ASN A 1 99 ? 1.926 12.711 5.667 1.00 94.69 99 ASN A N 1
ATOM 735 C CA . ASN A 1 99 ? 1.591 12.662 4.245 1.00 94.69 99 ASN A CA 1
ATOM 736 C C . ASN A 1 99 ? 0.600 11.530 3.940 1.00 94.69 99 ASN A C 1
ATOM 738 O O . ASN A 1 99 ? 0.623 10.475 4.579 1.00 94.69 99 ASN A O 1
ATOM 742 N N . ALA A 1 100 ? -0.242 11.744 2.931 1.00 96.94 100 ALA A N 1
ATOM 743 C CA . ALA A 1 100 ? -1.210 10.763 2.460 1.00 96.94 100 ALA A CA 1
ATOM 744 C C . ALA A 1 100 ? -0.798 10.213 1.091 1.00 96.94 100 ALA A C 1
ATOM 746 O O . ALA A 1 100 ? -0.503 10.975 0.170 1.00 96.94 100 ALA A O 1
ATOM 747 N N . TYR A 1 101 ? -0.815 8.889 0.949 1.00 98.31 101 TYR A N 1
ATOM 748 C CA . TYR A 1 101 ? -0.537 8.195 -0.307 1.00 98.31 101 TYR A CA 1
ATOM 749 C C . TYR A 1 101 ? -1.645 7.195 -0.607 1.00 98.31 101 TYR A C 1
ATOM 751 O O . TYR A 1 101 ? -2.253 6.637 0.303 1.00 98.31 101 TYR A O 1
ATOM 759 N N . THR A 1 102 ? -1.899 6.945 -1.889 1.00 98.56 102 THR A N 1
ATOM 760 C CA . THR A 1 102 ? -2.885 5.949 -2.326 1.00 98.56 102 THR A CA 1
ATOM 761 C C . THR A 1 102 ? -2.216 4.918 -3.219 1.00 98.56 102 THR A C 1
ATOM 763 O O . THR A 1 102 ? -1.465 5.285 -4.125 1.00 98.56 102 THR A O 1
ATOM 766 N N . PHE A 1 103 ? -2.499 3.642 -2.976 1.00 98.62 103 PHE A N 1
ATOM 767 C CA . PHE A 1 103 ? -2.267 2.565 -3.929 1.00 98.62 103 PHE A CA 1
ATOM 768 C C . PHE A 1 103 ? -3.580 2.273 -4.655 1.00 98.62 103 PHE A C 1
ATOM 770 O O . PHE A 1 103 ? -4.542 1.812 -4.040 1.00 98.62 103 PHE A O 1
ATOM 777 N N . ASN A 1 104 ? -3.608 2.589 -5.953 1.00 98.38 104 ASN A N 1
ATOM 778 C CA . ASN A 1 104 ? -4.795 2.472 -6.804 1.00 98.38 104 ASN A CA 1
ATOM 779 C C . ASN A 1 104 ? -4.899 1.144 -7.548 1.00 98.38 104 ASN A C 1
ATOM 781 O O . ASN A 1 104 ? -5.957 0.817 -8.074 1.00 98.38 104 ASN A O 1
ATOM 785 N N . ASN A 1 105 ? -3.809 0.388 -7.605 1.00 98.19 105 ASN A N 1
ATOM 786 C CA . ASN A 1 105 ? -3.812 -0.922 -8.231 1.00 98.19 105 ASN A CA 1
ATOM 787 C C . ASN A 1 105 ? -4.508 -1.965 -7.349 1.00 98.19 105 ASN A C 1
ATOM 789 O O . ASN A 1 105 ? -4.491 -1.877 -6.122 1.00 98.19 105 ASN A O 1
ATOM 793 N N . ASP A 1 106 ? -5.027 -3.006 -7.994 1.00 98.31 106 ASP A N 1
ATOM 794 C CA . ASP A 1 106 ? -5.341 -4.267 -7.330 1.00 98.31 106 ASP A CA 1
ATOM 795 C C . ASP A 1 106 ? -4.032 -4.958 -6.932 1.00 98.31 106 ASP A C 1
ATOM 797 O O . ASP A 1 106 ? -3.159 -5.181 -7.779 1.00 98.31 106 ASP A O 1
ATOM 801 N N . ILE A 1 107 ? -3.887 -5.299 -5.650 1.00 98.38 107 ILE A N 1
ATOM 802 C CA . ILE A 1 107 ? -2.668 -5.923 -5.128 1.00 98.38 107 ILE A CA 1
ATOM 803 C C . ILE A 1 107 ? -2.929 -7.393 -4.808 1.00 98.38 107 ILE A C 1
ATOM 805 O O . ILE A 1 107 ? -3.774 -7.725 -3.977 1.00 98.38 107 ILE A O 1
ATOM 809 N N . ALA A 1 108 ? -2.172 -8.289 -5.436 1.00 97.62 108 ALA A N 1
ATOM 810 C CA . ALA A 1 108 ? -2.160 -9.717 -5.114 1.00 97.62 108 ALA A CA 1
ATOM 811 C C . ALA A 1 108 ? -0.896 -10.104 -4.324 1.00 97.62 108 ALA A C 1
ATOM 813 O O . ALA A 1 108 ? -0.043 -9.262 -4.049 1.00 97.62 108 ALA A O 1
ATOM 814 N N . GLY A 1 109 ? -0.738 -11.386 -3.988 1.00 96.62 109 GLY A N 1
ATOM 815 C CA . GLY A 1 109 ? 0.514 -11.930 -3.450 1.00 96.62 109 GLY A CA 1
ATOM 816 C C . GLY A 1 109 ? 0.383 -12.574 -2.072 1.00 96.62 109 GLY A C 1
ATOM 817 O O . GLY A 1 109 ? -0.708 -12.929 -1.635 1.00 96.62 109 GLY A O 1
ATOM 818 N N . ASN A 1 110 ? 1.515 -12.790 -1.413 1.00 95.44 110 ASN A N 1
ATOM 819 C CA . ASN A 1 110 ? 1.629 -13.617 -0.213 1.00 95.44 110 ASN A CA 1
ATOM 820 C C . ASN A 1 110 ? 2.448 -12.978 0.915 1.00 95.44 110 ASN A C 1
ATOM 822 O O . ASN A 1 110 ? 2.797 -13.669 1.875 1.00 95.44 110 ASN A O 1
ATOM 826 N N . THR A 1 111 ? 2.773 -11.696 0.792 1.00 96.06 111 THR A N 1
ATOM 827 C CA . THR A 1 111 ? 3.518 -10.942 1.798 1.00 96.06 111 THR A CA 1
ATOM 828 C C . THR A 1 111 ? 2.607 -10.017 2.590 1.00 96.06 111 THR A C 1
ATOM 830 O O . THR A 1 111 ? 1.684 -9.427 2.030 1.00 96.06 111 THR A O 1
ATOM 833 N N . ASP A 1 112 ? 2.914 -9.871 3.876 1.00 97.81 112 ASP A N 1
ATOM 834 C CA . ASP A 1 112 ? 2.238 -8.957 4.791 1.00 97.81 112 ASP A CA 1
ATOM 835 C C . ASP A 1 112 ? 2.543 -7.497 4.434 1.00 97.81 112 ASP A C 1
ATOM 837 O O . ASP A 1 112 ? 3.651 -7.155 4.000 1.00 97.81 112 ASP A O 1
ATOM 841 N N . LEU A 1 113 ? 1.576 -6.617 4.669 1.00 98.50 113 LEU A N 1
ATOM 842 C CA . LEU A 1 113 ? 1.775 -5.174 4.620 1.00 98.50 113 LEU A CA 1
ATOM 843 C C . LEU A 1 113 ? 2.106 -4.676 6.027 1.00 98.50 113 LEU A C 1
ATOM 845 O O . LEU A 1 113 ? 1.288 -4.809 6.927 1.00 98.50 113 LEU A O 1
ATOM 849 N N . LEU A 1 114 ? 3.265 -4.044 6.202 1.00 98.44 114 LEU A N 1
ATOM 850 C CA . LEU A 1 114 ? 3.607 -3.308 7.416 1.00 98.44 114 LEU A CA 1
ATOM 851 C C . LEU A 1 114 ? 3.471 -1.809 7.160 1.00 98.44 114 LEU A C 1
ATOM 853 O O . LEU A 1 114 ? 4.272 -1.221 6.434 1.00 98.44 114 LEU A O 1
ATOM 857 N N . LYS A 1 115 ? 2.470 -1.184 7.770 1.00 98.31 115 LYS A N 1
ATOM 858 C CA . LYS A 1 115 ? 2.236 0.255 7.732 1.00 98.31 115 LYS A CA 1
ATOM 859 C C . LYS A 1 115 ? 2.792 0.904 8.998 1.00 98.31 115 LYS A C 1
ATOM 861 O O . LYS A 1 115 ? 2.302 0.669 10.099 1.00 98.31 115 LYS A O 1
ATOM 866 N N . THR A 1 116 ? 3.778 1.777 8.816 1.00 97.69 116 THR A N 1
ATOM 867 C CA . THR A 1 116 ? 4.398 2.555 9.895 1.00 97.69 116 THR A CA 1
ATOM 868 C C . THR A 1 116 ? 4.573 4.021 9.481 1.00 97.69 116 THR A C 1
ATOM 870 O O . THR A 1 116 ? 4.140 4.435 8.395 1.00 97.69 116 THR A O 1
ATOM 873 N N . GLY A 1 117 ? 5.113 4.845 10.373 1.00 97.44 117 GLY A N 1
ATOM 874 C CA . GLY A 1 117 ? 5.116 6.300 10.228 1.00 97.44 117 GLY A CA 1
ATOM 875 C C . GLY A 1 117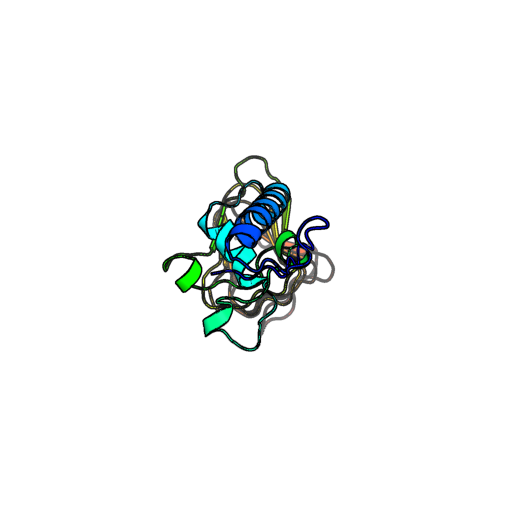 ? 3.724 6.925 10.400 1.00 97.44 117 GLY A C 1
ATOM 876 O O . GLY A 1 117 ? 2.690 6.263 10.323 1.00 97.44 117 GLY A O 1
ATOM 877 N N . THR A 1 118 ? 3.673 8.231 10.636 1.00 96.38 118 THR A N 1
ATOM 878 C CA . THR A 1 118 ? 2.451 8.972 10.995 1.00 96.38 118 THR A CA 1
ATOM 879 C C . THR A 1 118 ? 1.536 9.281 9.805 1.00 96.38 118 THR A C 1
ATOM 881 O O . THR A 1 118 ? 0.422 9.758 10.011 1.00 96.38 118 THR A O 1
ATOM 884 N N . GLY A 1 119 ? 1.990 9.033 8.571 1.00 97.31 119 GLY A N 1
ATOM 885 C CA . GLY A 1 119 ? 1.207 9.225 7.347 1.00 97.31 119 GLY A CA 1
ATOM 886 C C . GLY A 1 119 ? 0.023 8.268 7.192 1.00 97.31 119 GLY A C 1
ATOM 887 O O . GLY A 1 119 ? -0.086 7.267 7.907 1.00 97.31 119 GLY A O 1
ATOM 888 N N . SER A 1 120 ? -0.827 8.555 6.204 1.00 98.00 120 SER A N 1
ATOM 889 C CA . SER A 1 120 ? -1.964 7.712 5.810 1.00 98.00 120 SER A CA 1
ATOM 890 C C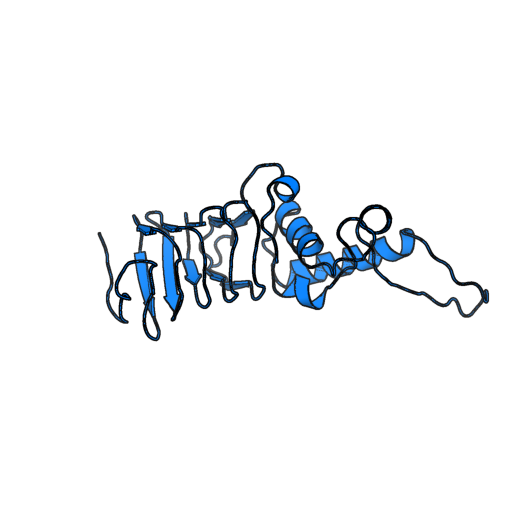 . SER A 1 120 ? -1.676 6.975 4.501 1.00 98.00 120 SER A C 1
ATOM 892 O O . SER A 1 120 ? -1.209 7.572 3.526 1.00 98.00 120 SER A O 1
ATOM 894 N N . LEU A 1 121 ? -1.949 5.671 4.474 1.00 98.69 121 LEU A N 1
ATOM 895 C CA . LEU A 1 121 ? -1.942 4.864 3.257 1.00 98.69 121 LEU A CA 1
ATOM 896 C C . LEU A 1 121 ? -3.373 4.459 2.918 1.00 98.69 121 LEU A C 1
ATOM 898 O O . LEU A 1 121 ? -4.025 3.797 3.718 1.00 98.69 121 LEU A O 1
ATOM 902 N N . THR A 1 122 ? -3.843 4.802 1.721 1.00 98.69 122 THR A N 1
ATOM 903 C CA . THR A 1 122 ? -5.133 4.336 1.204 1.00 98.69 122 THR A CA 1
ATOM 904 C C . THR A 1 122 ? -4.949 3.161 0.246 1.00 98.69 122 THR A C 1
ATOM 906 O O . THR A 1 122 ? -4.167 3.256 -0.700 1.00 98.69 122 THR A O 1
ATOM 909 N N . LEU A 1 123 ? -5.699 2.078 0.461 1.00 98.75 123 LEU A N 1
ATOM 910 C CA . LEU A 1 123 ? -5.832 0.953 -0.466 1.00 98.75 123 LEU A CA 1
ATOM 911 C C . LEU A 1 123 ? -7.203 1.031 -1.153 1.00 98.75 123 LEU A C 1
ATOM 913 O O . LEU A 1 123 ? -8.234 0.753 -0.530 1.00 98.75 123 LEU A O 1
ATOM 917 N N . SER A 1 124 ? -7.216 1.430 -2.427 1.00 98.44 124 SER A N 1
ATOM 918 C CA . SER A 1 124 ? -8.458 1.647 -3.189 1.00 98.44 124 SER A CA 1
ATOM 919 C C . SER A 1 124 ? -8.808 0.526 -4.166 1.00 98.44 124 SER A C 1
ATOM 921 O O . SER A 1 124 ? -9.961 0.431 -4.582 1.00 98.44 124 SER A O 1
ATOM 923 N N . GLY A 1 125 ? -7.855 -0.349 -4.494 1.00 98.12 125 GLY A N 1
ATOM 924 C CA . GLY A 1 125 ? -8.083 -1.512 -5.352 1.00 98.12 125 GLY A CA 1
ATOM 925 C C . GLY A 1 125 ? -8.803 -2.687 -4.675 1.00 98.12 125 GLY A C 1
ATOM 926 O O . GLY A 1 125 ? -9.121 -2.684 -3.480 1.00 98.12 125 GLY A O 1
ATOM 927 N N . THR A 1 126 ? -9.012 -3.741 -5.459 1.00 98.44 126 THR A N 1
ATOM 928 C CA . THR A 1 126 ? -9.444 -5.072 -5.019 1.00 98.44 126 THR A CA 1
ATOM 929 C C . THR A 1 126 ? -8.220 -5.895 -4.631 1.00 98.44 126 THR A C 1
ATOM 931 O O . THR A 1 126 ? -7.610 -6.586 -5.447 1.00 98.44 126 THR A O 1
ATOM 934 N N . ASN A 1 127 ? -7.833 -5.823 -3.364 1.00 98.44 127 ASN A N 1
ATOM 935 C CA . ASN A 1 127 ? -6.613 -6.456 -2.889 1.00 98.44 127 ASN A CA 1
ATOM 936 C C . ASN A 1 127 ? -6.863 -7.894 -2.430 1.00 98.44 127 ASN A C 1
ATOM 938 O O . ASN A 1 127 ? -7.649 -8.155 -1.517 1.00 98.44 127 ASN A O 1
ATOM 942 N N . THR A 1 128 ? -6.169 -8.836 -3.063 1.00 98.25 128 THR A N 1
ATOM 943 C CA . THR A 1 128 ? -6.344 -10.284 -2.885 1.00 98.25 128 THR A CA 1
ATOM 944 C C . THR A 1 128 ? -5.139 -10.971 -2.246 1.00 98.25 128 THR A C 1
ATOM 946 O O . THR A 1 128 ? -5.160 -12.198 -2.092 1.00 98.25 128 THR A O 1
ATOM 949 N N . TYR A 1 129 ? -4.108 -10.207 -1.863 1.00 98.00 129 TYR A N 1
ATOM 950 C CA . TYR A 1 129 ? -2.963 -10.747 -1.135 1.00 98.00 129 TYR A CA 1
ATOM 951 C C . TYR A 1 129 ? -3.390 -11.443 0.161 1.00 98.00 129 TYR A C 1
ATOM 953 O O . TYR A 1 129 ? -4.409 -11.107 0.766 1.00 98.00 129 TYR A O 1
ATOM 961 N N . THR A 1 130 ? -2.621 -12.457 0.554 1.00 97.00 130 THR A N 1
ATOM 962 C CA . THR A 1 130 ? -2.945 -13.318 1.702 1.00 97.00 130 THR A CA 1
ATOM 963 C C . THR A 1 130 ? -2.208 -12.960 2.980 1.00 97.00 130 THR A C 1
ATOM 965 O O . THR A 1 130 ? -2.532 -13.533 4.011 1.00 97.00 130 THR A O 1
ATOM 968 N N . GLY A 1 131 ? -1.185 -12.108 2.907 1.00 96.88 131 GLY A N 1
ATOM 969 C CA . GLY A 1 131 ? -0.479 -11.636 4.095 1.00 96.88 131 GLY A CA 1
ATOM 970 C C . GLY A 1 131 ? -1.302 -10.608 4.865 1.00 96.88 131 GLY A C 1
ATOM 971 O O . GLY A 1 131 ? -2.068 -9.857 4.261 1.00 96.88 131 GLY A O 1
ATOM 972 N N . ASP A 1 132 ? -1.143 -10.565 6.183 1.00 96.94 132 ASP A N 1
ATOM 973 C CA . ASP A 1 132 ? -1.918 -9.659 7.033 1.00 96.94 132 ASP A CA 1
ATOM 974 C C . ASP A 1 132 ? -1.493 -8.193 6.867 1.00 96.94 132 ASP A C 1
ATOM 976 O O . ASP A 1 132 ? -0.407 -7.869 6.380 1.00 96.94 132 ASP A O 1
ATOM 980 N N . ASN A 1 133 ? -2.370 -7.284 7.293 1.00 98.44 133 ASN A N 1
ATOM 981 C CA . ASN A 1 133 ? -2.086 -5.855 7.369 1.00 98.44 133 ASN A CA 1
ATOM 982 C C . ASN A 1 133 ? -1.715 -5.481 8.802 1.00 98.44 133 ASN A C 1
ATOM 984 O O . ASN A 1 133 ? -2.584 -5.409 9.665 1.00 98.44 133 ASN A O 1
ATOM 988 N N . GLN A 1 134 ? -0.442 -5.215 9.054 1.00 98.56 134 GLN A N 1
ATOM 989 C CA . GLN A 1 134 ? 0.057 -4.738 10.339 1.00 98.56 134 GLN A CA 1
ATOM 990 C C . GLN A 1 134 ? 0.133 -3.213 10.301 1.00 98.56 134 GLN A C 1
ATOM 992 O O . GLN A 1 134 ? 0.897 -2.645 9.522 1.00 98.56 134 GLN A O 1
ATOM 997 N N . VAL A 1 135 ? -0.672 -2.535 11.115 1.00 98.62 135 VAL A N 1
ATOM 998 C CA . VAL A 1 135 ? -0.707 -1.072 11.201 1.00 98.62 135 VAL A CA 1
ATOM 999 C C . VAL A 1 135 ? -0.150 -0.664 12.556 1.00 98.62 135 VAL A C 1
ATOM 1001 O O . VAL A 1 135 ? -0.854 -0.709 13.560 1.00 98.62 135 VAL A O 1
ATOM 1004 N N . GLU A 1 136 ? 1.122 -0.272 12.582 1.00 98.12 136 GLU A N 1
ATOM 1005 C CA . GLU A 1 136 ? 1.814 0.124 13.816 1.00 98.12 136 GLU A CA 1
ATOM 1006 C C . GLU A 1 136 ? 1.584 1.603 14.153 1.00 98.12 136 GLU A C 1
ATOM 1008 O O . GLU A 1 136 ? 1.370 1.968 15.309 1.00 98.12 136 GLU A O 1
ATOM 1013 N N . TYR A 1 137 ? 1.604 2.461 13.127 1.00 97.69 137 TYR A N 1
ATOM 1014 C CA . TYR A 1 137 ? 1.462 3.910 13.259 1.00 97.69 137 TYR A CA 1
ATOM 1015 C C . TYR A 1 137 ? 0.719 4.537 12.076 1.00 97.69 137 TYR A C 1
ATOM 1017 O O . TYR A 1 137 ? 0.740 4.041 10.940 1.00 97.69 137 TYR A O 1
ATOM 1025 N N . GLY A 1 138 ? 0.115 5.696 12.348 1.00 97.62 138 GLY A N 1
ATOM 1026 C CA . GLY A 1 138 ? -0.586 6.493 11.348 1.00 97.62 138 GLY A CA 1
ATOM 1027 C C . GLY A 1 138 ? -1.920 5.863 10.973 1.00 97.62 138 GLY A C 1
ATOM 1028 O O . GLY A 1 138 ? -2.606 5.310 11.829 1.00 97.62 138 GLY A O 1
ATOM 1029 N N . GLU A 1 139 ? -2.296 5.960 9.701 1.00 98.25 139 GLU A N 1
ATOM 1030 C CA . GLU A 1 139 ? -3.584 5.455 9.225 1.00 98.25 139 GLU A CA 1
ATOM 1031 C C . GLU A 1 139 ? -3.415 4.474 8.059 1.00 98.25 139 GLU A C 1
ATOM 1033 O O . GLU A 1 139 ? -2.655 4.725 7.119 1.00 98.25 139 GLU A O 1
ATOM 1038 N N . LEU A 1 140 ? -4.149 3.364 8.113 1.00 98.62 140 LEU A N 1
ATOM 1039 C CA . LEU A 1 140 ? -4.479 2.553 6.947 1.00 98.62 140 LEU A CA 1
ATOM 1040 C C . LEU A 1 140 ? -5.948 2.808 6.610 1.00 98.62 140 LEU A C 1
ATOM 1042 O O . LEU A 1 140 ? -6.824 2.551 7.431 1.00 98.62 140 LEU A O 1
ATOM 1046 N N . ASN A 1 141 ? -6.218 3.315 5.412 1.00 98.19 141 ASN A N 1
ATOM 1047 C CA . ASN A 1 141 ? -7.562 3.595 4.931 1.00 98.19 141 ASN A CA 1
ATOM 1048 C C . ASN A 1 141 ? -7.946 2.615 3.816 1.00 98.19 141 ASN A C 1
ATOM 1050 O O . ASN A 1 141 ? -7.271 2.527 2.792 1.00 98.19 141 ASN A O 1
ATOM 1054 N N . ILE A 1 142 ? -9.043 1.887 3.989 1.00 98.38 142 ILE A N 1
ATOM 1055 C CA . ILE A 1 142 ? -9.565 0.953 2.990 1.00 98.38 142 ILE A CA 1
ATOM 1056 C C . ILE A 1 142 ? -10.772 1.595 2.309 1.00 98.38 142 ILE A C 1
ATOM 1058 O O . ILE A 1 142 ? -11.820 1.781 2.925 1.00 98.38 142 ILE A O 1
ATOM 1062 N N . THR A 1 143 ? -10.631 1.932 1.031 1.00 97.81 143 THR A N 1
ATOM 1063 C CA . THR A 1 143 ? -11.742 2.425 0.192 1.00 97.81 143 THR A CA 1
ATOM 1064 C C . THR A 1 143 ? -12.188 1.381 -0.832 1.00 97.81 143 THR A C 1
ATOM 1066 O O . THR A 1 143 ? -13.322 1.430 -1.299 1.00 97.81 143 THR A O 1
ATOM 1069 N N . GLY A 1 144 ? -11.315 0.422 -1.158 1.00 97.81 144 GLY A N 1
ATOM 1070 C CA . GLY A 1 144 ? -11.633 -0.761 -1.954 1.00 97.81 144 GLY A CA 1
ATOM 1071 C C . GLY A 1 144 ? -11.921 -1.976 -1.075 1.00 97.81 144 GLY A C 1
ATOM 1072 O O . GLY A 1 144 ? -12.741 -1.936 -0.155 1.00 97.81 144 GLY A O 1
ATOM 1073 N N . SER A 1 145 ? -11.213 -3.076 -1.327 1.00 98.12 145 SER A N 1
ATOM 1074 C CA . SER A 1 145 ? -11.297 -4.271 -0.482 1.00 98.12 145 SER A CA 1
ATOM 1075 C C . SER A 1 145 ? -9.930 -4.860 -0.181 1.00 98.12 145 SER A C 1
ATOM 1077 O O . SER A 1 145 ? -9.043 -4.823 -1.031 1.00 98.12 145 SER A O 1
ATOM 1079 N N . VAL A 1 146 ? -9.786 -5.481 0.982 1.00 98.25 146 VAL A N 1
ATOM 1080 C CA . VAL A 1 146 ? -8.642 -6.323 1.342 1.00 98.25 146 VAL A CA 1
ATOM 1081 C C . VAL A 1 146 ? -9.148 -7.700 1.738 1.00 98.25 146 VAL A C 1
ATOM 1083 O O . VAL A 1 146 ? -10.097 -7.814 2.506 1.00 98.25 146 VAL A O 1
ATOM 1086 N N . ARG A 1 147 ? -8.550 -8.757 1.187 1.00 97.69 147 ARG A N 1
ATOM 1087 C CA . ARG A 1 147 ? -8.899 -10.136 1.547 1.00 97.69 147 ARG A CA 1
ATOM 1088 C C . ARG A 1 147 ? -8.422 -10.502 2.954 1.00 97.69 147 ARG A C 1
ATOM 1090 O O . ARG A 1 147 ? -9.163 -11.170 3.661 1.00 97.69 147 ARG A O 1
ATOM 1097 N N . ALA A 1 148 ? -7.194 -10.127 3.299 1.00 96.25 148 ALA A N 1
ATOM 1098 C CA . ALA A 1 148 ? -6.543 -10.503 4.550 1.00 96.25 148 ALA A CA 1
ATOM 1099 C C . ALA A 1 148 ? -7.011 -9.663 5.750 1.00 96.25 148 ALA A C 1
ATOM 1101 O O . ALA A 1 148 ? -7.699 -8.649 5.582 1.00 96.25 148 ALA A O 1
ATOM 1102 N N . GLY A 1 149 ? -6.609 -10.088 6.950 1.00 96.50 149 GLY A N 1
ATOM 1103 C CA . GLY A 1 149 ? -6.954 -9.433 8.205 1.00 96.50 149 GLY A CA 1
ATOM 1104 C C . GLY A 1 149 ? -6.188 -8.138 8.432 1.00 96.50 149 GLY A C 1
ATOM 1105 O O . GLY A 1 149 ? -5.273 -7.775 7.681 1.00 96.50 149 GLY A O 1
ATOM 1106 N N . VAL A 1 150 ? -6.575 -7.422 9.487 1.00 98.31 150 VAL A N 1
ATOM 1107 C CA . VAL A 1 150 ? -5.892 -6.198 9.915 1.00 98.31 150 VAL A CA 1
ATOM 1108 C C . VAL A 1 150 ? -5.588 -6.254 11.405 1.00 98.31 150 VAL A C 1
ATOM 1110 O O . VAL A 1 150 ? -6.480 -6.450 12.227 1.00 98.31 150 VAL A O 1
ATOM 1113 N N . VAL A 1 151 ? -4.328 -6.033 11.757 1.00 98.19 151 VAL A N 1
ATOM 1114 C CA . VAL A 1 151 ? -3.867 -5.814 13.126 1.00 98.19 151 VAL A CA 1
ATOM 1115 C C . VAL A 1 151 ? -3.570 -4.328 13.280 1.00 98.19 151 VAL A C 1
ATOM 1117 O O . VAL A 1 151 ? -2.789 -3.766 12.514 1.00 98.19 151 VAL A O 1
ATOM 1120 N N . VAL A 1 152 ? -4.223 -3.679 14.239 1.00 98.38 152 VAL A N 1
ATOM 1121 C CA . VAL A 1 152 ? -4.135 -2.234 14.474 1.00 98.38 152 VAL A CA 1
ATOM 1122 C C . VAL A 1 152 ? -3.551 -2.001 15.858 1.00 98.38 152 VAL A C 1
ATOM 1124 O O . VAL A 1 152 ? -4.190 -2.312 16.863 1.00 98.38 152 VAL A O 1
ATOM 1127 N N . GLU A 1 153 ? -2.353 -1.433 15.914 1.00 98.31 153 GLU A N 1
ATOM 1128 C CA . GLU A 1 153 ? -1.663 -1.119 17.164 1.00 98.31 153 GLU A CA 1
ATOM 1129 C C . GLU A 1 153 ? -2.176 0.174 17.813 1.00 98.31 153 GLU A C 1
ATOM 1131 O O . GLU A 1 153 ? -2.888 0.971 17.201 1.00 98.31 153 GLU A O 1
ATOM 1136 N N . SER A 1 154 ? -1.794 0.418 19.069 1.00 96.81 154 SER A N 1
ATOM 1137 C CA . SER A 1 154 ? -2.345 1.493 19.913 1.00 96.81 154 SER A CA 1
ATOM 1138 C C . SER A 1 154 ? -2.253 2.910 19.330 1.00 96.81 154 SER A C 1
ATOM 1140 O O . SER A 1 154 ? -3.071 3.766 19.662 1.00 96.81 154 SER A O 1
ATOM 1142 N N . PHE A 1 155 ? -1.267 3.180 18.471 1.00 94.50 155 PHE A N 1
ATOM 1143 C CA . PHE A 1 155 ? -1.060 4.489 17.836 1.00 94.50 155 PHE A CA 1
ATOM 1144 C C . PHE A 1 155 ? -1.499 4.529 16.370 1.00 94.50 155 PHE A C 1
ATOM 1146 O O . PHE A 1 155 ? -1.230 5.504 15.660 1.00 94.50 155 PHE A O 1
ATOM 1153 N N . ALA A 1 156 ? -2.163 3.472 15.916 1.00 97.94 156 ALA A N 1
ATOM 1154 C CA . ALA A 1 156 ? -2.659 3.337 14.569 1.00 97.94 156 ALA A CA 1
ATOM 1155 C C . ALA A 1 156 ? -4.165 3.578 14.485 1.00 97.94 156 ALA A C 1
ATOM 1157 O O . ALA A 1 156 ? -4.931 3.435 15.442 1.00 97.94 156 ALA A O 1
ATOM 1158 N N . THR A 1 157 ? -4.585 3.947 13.283 1.00 97.75 157 THR A N 1
ATOM 1159 C CA . THR A 1 157 ? -5.981 4.038 12.886 1.00 97.75 157 THR A CA 1
ATOM 1160 C C . THR A 1 157 ? -6.215 3.133 11.689 1.00 97.75 157 THR A C 1
ATOM 1162 O O . THR A 1 157 ? -5.515 3.234 10.682 1.00 97.75 157 THR A O 1
ATOM 1165 N N . LEU A 1 158 ? -7.224 2.274 11.775 1.00 97.94 158 LEU A N 1
ATOM 1166 C CA . LEU A 1 158 ? -7.823 1.656 10.602 1.00 97.94 158 LEU A CA 1
ATOM 1167 C C . LEU A 1 158 ? -9.100 2.417 10.262 1.00 97.94 158 LEU A C 1
ATOM 1169 O O . LEU A 1 158 ? -10.059 2.440 11.037 1.00 97.94 158 LEU A O 1
ATOM 1173 N N . ARG A 1 159 ? -9.110 3.021 9.080 1.00 97.00 159 ARG A N 1
ATOM 1174 C CA . ARG A 1 159 ? -10.289 3.639 8.488 1.00 97.00 159 ARG A CA 1
ATOM 1175 C C . ARG A 1 159 ? -10.815 2.747 7.370 1.00 97.00 159 ARG A C 1
ATOM 1177 O O . ARG A 1 159 ? -10.037 2.181 6.608 1.00 97.00 159 ARG A O 1
ATOM 1184 N N . ALA A 1 160 ? -12.130 2.651 7.233 1.00 96.44 160 ALA A N 1
ATOM 1185 C CA . ALA A 1 160 ? -12.740 2.146 6.012 1.00 96.44 160 ALA A CA 1
ATOM 1186 C C . ALA A 1 160 ? -13.865 3.075 5.569 1.00 96.44 160 ALA A C 1
ATOM 1188 O O . ALA A 1 160 ? -14.773 3.374 6.342 1.00 96.44 160 ALA A O 1
ATOM 1189 N N . ASP A 1 161 ? -13.795 3.527 4.323 1.00 94.06 161 ASP A N 1
ATOM 1190 C CA . ASP A 1 161 ? -14.775 4.422 3.712 1.00 94.06 161 ASP A CA 1
ATOM 1191 C C . ASP A 1 161 ? -15.487 3.667 2.595 1.00 94.06 161 ASP A C 1
ATOM 1193 O O . ASP A 1 161 ? -15.039 3.648 1.448 1.00 94.06 161 ASP A O 1
ATOM 1197 N N . ASN A 1 162 ? -16.562 2.962 2.965 1.00 93.31 162 ASN A N 1
ATOM 1198 C CA . ASN A 1 162 ? -17.184 1.902 2.158 1.00 93.31 162 ASN A CA 1
ATOM 1199 C C . ASN A 1 162 ? -16.263 0.694 1.900 1.00 93.31 162 ASN A C 1
ATOM 1201 O O . ASN A 1 162 ? -16.562 -0.139 1.044 1.00 93.31 162 ASN A O 1
ATOM 1205 N N . GLY A 1 163 ? -15.145 0.604 2.625 1.00 96.12 163 GLY A N 1
ATOM 1206 C CA . GLY A 1 163 ? -14.155 -0.451 2.459 1.00 96.12 163 GLY A CA 1
ATOM 1207 C C . GLY A 1 163 ? -14.612 -1.800 3.007 1.00 96.12 163 GLY A C 1
ATOM 1208 O O . GLY A 1 163 ? -15.369 -1.875 3.980 1.00 96.12 163 GLY A O 1
ATOM 1209 N N . LYS A 1 164 ? -14.101 -2.875 2.399 1.00 97.12 164 LYS A N 1
ATOM 1210 C CA . LYS A 1 164 ? -14.341 -4.259 2.831 1.00 97.12 164 LYS A CA 1
ATOM 1211 C C . LYS A 1 164 ? -13.064 -4.922 3.340 1.00 97.12 164 LYS A C 1
ATOM 1213 O O . LYS A 1 164 ? -12.083 -5.002 2.604 1.00 97.12 164 LYS A O 1
ATOM 1218 N N . ILE A 1 165 ? -13.115 -5.470 4.548 1.00 97.56 165 ILE A N 1
ATOM 1219 C CA . ILE A 1 165 ? -12.091 -6.347 5.115 1.00 97.56 165 ILE A CA 1
ATOM 1220 C C . ILE A 1 165 ? -12.606 -7.791 5.060 1.00 97.56 165 ILE A C 1
ATOM 1222 O O . ILE A 1 165 ? -13.727 -8.091 5.469 1.00 97.56 165 ILE A O 1
ATOM 1226 N N . GLY A 1 166 ? -11.813 -8.677 4.465 1.00 96.38 166 GLY A N 1
ATOM 1227 C CA . GLY A 1 166 ? -12.176 -10.062 4.166 1.00 96.38 166 GLY A CA 1
ATOM 1228 C C . GLY A 1 166 ? -11.932 -11.055 5.301 1.00 96.38 166 GLY A C 1
ATOM 1229 O O . GLY A 1 166 ? -12.326 -12.209 5.162 1.00 96.38 166 GLY A O 1
ATOM 1230 N N . ASP A 1 167 ? -11.316 -10.607 6.394 1.00 96.00 167 ASP A N 1
ATOM 1231 C CA . ASP A 1 167 ? -10.942 -11.419 7.553 1.00 96.00 167 ASP A CA 1
ATOM 1232 C C . ASP A 1 167 ? -11.025 -10.577 8.849 1.00 96.00 167 ASP A C 1
ATOM 1234 O O . ASP A 1 167 ? -11.546 -9.458 8.854 1.00 96.00 167 ASP A O 1
ATOM 1238 N N . ASN A 1 168 ? -10.528 -11.115 9.958 1.00 94.00 168 ASN A N 1
ATOM 1239 C CA . ASN A 1 168 ? -10.606 -10.521 11.285 1.00 94.00 168 ASN A CA 1
ATOM 1240 C C . ASN A 1 168 ? -9.838 -9.196 11.412 1.00 94.00 168 ASN A C 1
ATOM 1242 O O . ASN A 1 168 ? -8.788 -8.978 10.802 1.00 94.00 168 ASN A O 1
ATOM 1246 N N . ILE A 1 169 ? -10.340 -8.336 12.304 1.00 96.00 169 ILE A N 1
ATOM 1247 C CA . ILE A 1 169 ? -9.663 -7.115 12.744 1.00 96.00 169 ILE A CA 1
ATOM 1248 C C . ILE A 1 169 ? -9.268 -7.276 14.214 1.00 96.00 169 ILE A C 1
ATOM 1250 O O . ILE A 1 169 ? -10.131 -7.359 15.089 1.00 96.00 169 ILE A O 1
ATOM 1254 N N . ASN A 1 170 ? -7.967 -7.284 14.500 1.00 95.94 170 ASN A N 1
ATOM 1255 C CA . ASN A 1 170 ? -7.437 -7.225 15.859 1.00 95.94 170 ASN A CA 1
ATOM 1256 C C . ASN A 1 170 ? -7.049 -5.779 16.185 1.00 95.94 170 ASN A C 1
ATOM 1258 O O . ASN A 1 170 ? -6.024 -5.293 15.717 1.00 95.94 170 ASN A O 1
ATOM 1262 N N . ASN A 1 171 ? -7.888 -5.078 16.951 1.00 95.69 171 ASN A N 1
ATOM 1263 C CA . ASN A 1 171 ? -7.716 -3.651 17.210 1.00 95.69 171 ASN A CA 1
ATOM 1264 C C . ASN A 1 171 ? -7.328 -3.339 18.663 1.00 95.69 171 ASN A C 1
ATOM 1266 O O . ASN A 1 171 ? -8.122 -3.553 19.584 1.00 95.69 171 ASN A O 1
ATOM 1270 N N . SER A 1 172 ? -6.151 -2.734 18.812 1.00 97.00 172 SER A N 1
ATOM 1271 C CA . SER A 1 172 ? -5.661 -2.029 20.004 1.00 97.00 172 SER A CA 1
ATOM 1272 C C . SER A 1 172 ? -5.649 -0.502 19.818 1.00 97.00 172 SER A C 1
ATOM 1274 O O . SER A 1 172 ? -5.461 0.224 20.791 1.00 97.00 172 SER A O 1
ATOM 1276 N N . GLY A 1 173 ? -5.839 -0.012 18.587 1.00 96.69 173 GLY A N 1
ATOM 1277 C CA . GLY A 1 173 ? -5.868 1.408 18.229 1.00 96.69 173 GLY A CA 1
ATOM 1278 C C . GLY A 1 173 ? -7.276 1.944 17.972 1.00 96.69 173 GLY A C 1
ATOM 1279 O O . GLY A 1 173 ? -8.233 1.640 18.690 1.00 96.69 173 GLY A O 1
ATOM 1280 N N . THR A 1 174 ? -7.407 2.773 16.934 1.00 95.88 174 THR A N 1
ATOM 1281 C CA . THR A 1 174 ? -8.681 3.400 16.553 1.00 95.88 174 THR A CA 1
ATOM 1282 C C . THR A 1 174 ? -9.276 2.760 15.300 1.00 95.88 174 THR A C 1
ATOM 1284 O O . THR A 1 174 ? -8.603 2.622 14.281 1.00 95.88 174 THR A O 1
ATOM 1287 N N . LEU A 1 175 ? -10.574 2.454 15.348 1.00 95.44 175 LEU A N 1
ATOM 1288 C CA . LEU A 1 175 ? -11.368 2.050 14.187 1.00 95.44 175 LEU A CA 1
ATOM 1289 C C . LEU A 1 175 ? -12.309 3.179 13.769 1.00 95.44 175 LEU A C 1
ATOM 1291 O O . LEU A 1 175 ? -13.035 3.723 14.603 1.00 95.44 175 LEU A O 1
ATOM 1295 N N . ILE A 1 176 ? -12.310 3.511 12.478 1.00 94.19 176 ILE A N 1
ATOM 1296 C CA . ILE A 1 176 ? -13.177 4.541 11.897 1.00 94.19 176 ILE A CA 1
ATOM 1297 C C . ILE A 1 176 ? -13.934 3.961 10.703 1.00 94.19 176 ILE A C 1
ATOM 1299 O O . ILE A 1 176 ? -13.352 3.692 9.653 1.00 94.19 176 ILE A O 1
ATOM 1303 N N . ALA A 1 177 ? -15.251 3.831 10.837 1.00 93.31 177 ALA A N 1
ATOM 1304 C CA . ALA A 1 177 ? -16.142 3.598 9.707 1.00 93.31 177 ALA A CA 1
ATOM 1305 C C . ALA A 1 177 ? -16.589 4.941 9.105 1.00 93.31 177 ALA A C 1
ATOM 1307 O O . ALA A 1 177 ? -17.014 5.847 9.825 1.00 93.31 177 ALA A O 1
ATOM 1308 N N . ALA A 1 178 ? -16.482 5.071 7.784 1.00 90.88 178 ALA A N 1
ATOM 1309 C CA . ALA A 1 178 ? -16.839 6.258 7.017 1.00 90.88 178 ALA A CA 1
ATOM 1310 C C . ALA A 1 178 ? -17.717 5.910 5.802 1.00 90.88 178 ALA A C 1
ATOM 1312 O O . ALA A 1 178 ? -17.889 4.740 5.456 1.00 90.88 178 ALA A O 1
ATOM 1313 N N . GLY A 1 179 ? -18.300 6.926 5.159 1.00 88.31 179 GLY A N 1
ATOM 1314 C CA . GLY A 1 179 ? -19.217 6.722 4.037 1.00 88.31 179 GLY A CA 1
ATOM 1315 C C . GLY A 1 179 ? -20.450 5.924 4.467 1.00 88.31 179 GLY A C 1
ATOM 1316 O O . GLY A 1 179 ? -21.146 6.311 5.403 1.00 88.31 179 GLY A O 1
ATOM 1317 N N . LYS A 1 180 ? -20.709 4.800 3.794 1.00 86.62 180 LYS A N 1
ATOM 1318 C CA . LYS A 1 180 ? -21.764 3.826 4.128 1.00 86.62 180 LYS A CA 1
ATOM 1319 C C . LYS A 1 180 ? -21.345 2.820 5.204 1.00 86.62 180 LYS A C 1
ATOM 1321 O O . LYS A 1 180 ? -22.158 1.984 5.577 1.00 86.62 180 LYS A O 1
ATOM 1326 N N . GLY A 1 181 ? -20.104 2.881 5.684 1.00 89.00 181 GLY A N 1
ATOM 1327 C CA 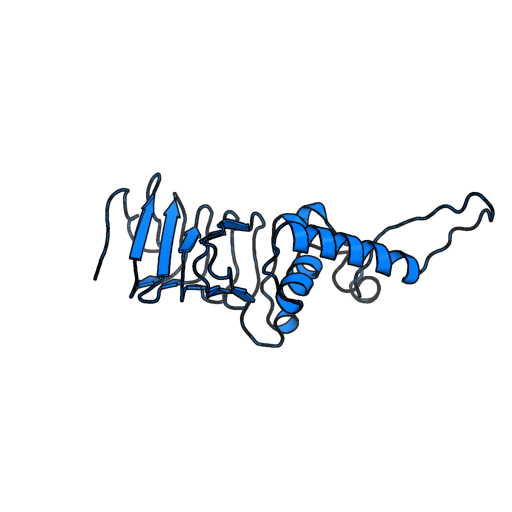. GLY A 1 181 ? -19.600 2.030 6.753 1.00 89.00 181 GLY A CA 1
ATOM 1328 C C . GLY A 1 181 ? -18.382 1.187 6.377 1.00 89.00 181 GLY A C 1
ATOM 1329 O O . GLY A 1 181 ? -17.803 1.320 5.298 1.00 89.00 181 GLY A O 1
ATOM 1330 N N . MET A 1 182 ? -18.009 0.307 7.302 1.00 93.81 182 MET A N 1
ATOM 1331 C CA . MET A 1 182 ? -16.941 -0.683 7.179 1.00 93.81 182 MET A CA 1
ATOM 1332 C C . MET A 1 182 ? -17.559 -2.080 7.117 1.00 93.81 182 MET A C 1
ATOM 1334 O O . MET A 1 182 ? -18.207 -2.508 8.070 1.00 93.81 182 MET A O 1
ATOM 1338 N N . ALA A 1 183 ? -17.348 -2.804 6.019 1.00 94.38 183 ALA A N 1
ATOM 1339 C CA . ALA A 1 183 ? -17.806 -4.185 5.894 1.00 94.38 183 ALA A CA 1
ATOM 1340 C C . ALA A 1 183 ? -16.707 -5.157 6.342 1.00 94.38 183 ALA A C 1
ATOM 1342 O O . ALA A 1 183 ? -15.574 -5.063 5.870 1.00 94.38 183 ALA A O 1
ATOM 1343 N N . ILE A 1 184 ? -17.051 -6.119 7.199 1.00 93.25 184 ILE A N 1
ATOM 1344 C CA . ILE A 1 184 ? -16.144 -7.180 7.656 1.00 93.25 184 ILE A CA 1
ATOM 1345 C C . ILE A 1 184 ? -16.773 -8.520 7.276 1.00 93.25 184 ILE A C 1
ATOM 1347 O O . ILE A 1 184 ? -17.967 -8.731 7.490 1.00 93.25 184 ILE A O 1
ATOM 1351 N N . ALA A 1 185 ? -16.006 -9.418 6.661 1.00 89.50 185 ALA A N 1
ATOM 1352 C CA . ALA A 1 185 ? -16.528 -10.713 6.240 1.00 89.50 185 ALA A CA 1
ATOM 1353 C C . ALA A 1 185 ? -17.140 -11.482 7.422 1.00 89.50 185 ALA A C 1
ATOM 1355 O O . ALA A 1 185 ? -16.515 -11.636 8.466 1.00 89.50 185 ALA A O 1
ATOM 1356 N N . GLY A 1 186 ? -18.369 -11.973 7.241 1.00 81.44 186 GLY A N 1
ATOM 1357 C CA . GLY A 1 186 ? -19.083 -12.732 8.272 1.00 81.44 186 GLY A CA 1
ATOM 1358 C C . GLY A 1 186 ? -19.738 -11.890 9.373 1.00 81.44 186 GLY A C 1
ATOM 1359 O O . GLY A 1 186 ? -20.324 -12.475 10.279 1.00 81.44 186 GLY A O 1
ATOM 1360 N N . HIS A 1 187 ? -19.691 -10.555 9.289 1.00 82.56 187 HIS A N 1
ATOM 1361 C CA . HIS A 1 187 ? -20.298 -9.641 10.258 1.00 82.56 187 HIS A CA 1
ATOM 1362 C C . HIS A 1 187 ? -21.156 -8.569 9.574 1.00 82.56 187 HIS A C 1
ATOM 1364 O O . HIS A 1 187 ? -20.914 -8.206 8.419 1.00 82.56 187 HIS A O 1
ATOM 1370 N N . ASP A 1 188 ? -22.142 -8.041 10.301 1.00 80.38 188 ASP A N 1
ATOM 1371 C CA . ASP A 1 188 ? -22.901 -6.877 9.845 1.00 80.38 188 ASP A CA 1
ATOM 1372 C C . ASP A 1 188 ? -21.975 -5.647 9.733 1.00 80.38 188 ASP A C 1
ATOM 1374 O O . ASP A 1 188 ? -21.068 -5.487 10.561 1.00 80.38 188 ASP A O 1
ATOM 1378 N N . PRO A 1 189 ? -22.155 -4.779 8.718 1.00 78.81 189 PRO A N 1
ATOM 1379 C CA . PRO A 1 189 ? -21.311 -3.603 8.544 1.00 78.81 189 PRO A CA 1
ATOM 1380 C C . PRO A 1 189 ? -21.345 -2.658 9.751 1.00 78.81 189 PRO A C 1
ATOM 1382 O O . PRO A 1 189 ? -22.397 -2.396 10.329 1.00 78.81 189 PRO A O 1
ATOM 1385 N N . ILE A 1 190 ? -20.192 -2.078 10.083 1.00 82.06 190 ILE A N 1
ATOM 1386 C CA . ILE A 1 190 ? -20.099 -0.995 11.067 1.00 82.06 190 ILE A CA 1
ATOM 1387 C C . ILE A 1 190 ? -20.506 0.308 10.372 1.00 82.06 190 ILE A C 1
ATOM 1389 O O . ILE A 1 190 ? -19.845 0.727 9.422 1.00 82.06 190 ILE A O 1
ATOM 1393 N N . GLU A 1 191 ? -21.568 0.962 10.838 1.00 79.25 191 GLU A N 1
ATOM 1394 C CA . GLU A 1 191 ? -22.092 2.196 10.236 1.00 79.25 191 GLU A CA 1
ATOM 1395 C C . GLU A 1 191 ? -21.328 3.469 10.665 1.00 79.25 191 GLU A C 1
ATOM 1397 O O . GLU A 1 191 ? -20.591 3.497 11.657 1.00 79.25 191 GLU A O 1
ATOM 1402 N N . LEU A 1 192 ? -21.502 4.550 9.893 1.00 70.44 192 LEU A N 1
ATOM 1403 C CA . LEU A 1 192 ? -20.876 5.858 10.118 1.00 70.44 192 LEU A CA 1
ATOM 1404 C C . LEU A 1 192 ? -21.154 6.390 11.538 1.00 70.44 192 LEU A C 1
ATOM 1406 O O . LEU A 1 192 ? -22.299 6.462 11.974 1.00 70.44 192 LEU A O 1
ATOM 1410 N N . GLY A 1 193 ? -20.104 6.841 12.234 1.00 58.44 193 GLY A N 1
ATOM 1411 C CA . GLY A 1 193 ? -20.210 7.447 13.570 1.00 58.44 193 GLY A CA 1
ATOM 1412 C C . GLY A 1 193 ? -20.013 6.478 14.741 1.00 58.44 193 GLY A C 1
ATOM 1413 O O . GLY A 1 193 ? -19.854 6.928 15.877 1.00 58.44 193 GLY A O 1
ATOM 1414 N N . ALA A 1 194 ? -19.922 5.169 14.488 1.00 56.50 194 ALA A N 1
ATOM 1415 C CA . ALA A 1 194 ? -19.498 4.198 15.491 1.00 56.50 194 ALA A CA 1
ATOM 1416 C C . ALA A 1 194 ? -17.986 4.333 15.749 1.00 56.50 194 ALA A C 1
ATOM 1418 O O . ALA A 1 194 ? -17.157 3.798 15.016 1.00 56.50 194 ALA A O 1
ATOM 1419 N N . THR A 1 195 ? -17.605 5.075 16.793 1.00 53.50 195 THR A N 1
ATOM 1420 C CA . THR A 1 195 ? -16.217 5.068 17.279 1.00 53.50 195 THR A CA 1
ATOM 1421 C C . THR A 1 195 ? -16.075 3.940 18.294 1.00 53.50 195 THR A C 1
ATOM 1423 O O . THR A 1 195 ? -16.476 4.094 19.447 1.00 53.50 195 THR A O 1
ATOM 1426 N N . MET A 1 196 ? -15.498 2.808 17.890 1.00 56.12 196 MET A N 1
ATOM 1427 C CA . MET A 1 196 ? -15.103 1.772 18.845 1.00 56.12 196 MET A CA 1
ATOM 1428 C C . MET A 1 196 ? -13.722 2.116 19.403 1.00 56.12 196 MET A C 1
ATOM 1430 O O . MET A 1 196 ? -12.703 1.883 18.757 1.00 56.12 196 MET A O 1
ATOM 1434 N N . ARG A 1 197 ? -13.695 2.708 20.601 1.00 51.53 197 ARG A N 1
ATOM 1435 C CA . ARG A 1 197 ? -12.499 2.748 21.453 1.00 51.53 197 ARG A CA 1
ATOM 1436 C C . ARG A 1 197 ? -12.644 1.622 22.469 1.00 51.53 197 ARG A C 1
ATOM 1438 O O . ARG A 1 197 ? -13.682 1.553 23.124 1.00 51.53 197 ARG A O 1
ATOM 1445 N N . LYS A 1 198 ? -11.658 0.729 22.537 1.00 46.00 198 LYS A N 1
ATOM 1446 C CA . LYS A 1 198 ? -11.523 -0.166 23.691 1.00 46.00 198 LYS A CA 1
ATOM 1447 C C . LYS A 1 198 ? -11.018 0.624 24.890 1.00 46.00 198 LYS A C 1
ATOM 1449 O O . LYS A 1 198 ? -10.214 1.556 24.668 1.00 46.00 198 LYS A O 1
#

Radius of gyration: 19.23 Å; chains: 1; bounding box: 46×31×65 Å

Secondary structure (DSSP, 8-state):
-BB-----B-TTT-SB---HHHHHHHHHHHHHHHHHH-TT--HHHHHHHHHHTSBPPS-HHHHBT-B--HHHHTT--SEE-TTTTTTS-EEEE--SS--EEEE-S--EES--EEEESSSEEEE-SEE---S-EEEEEEEEEESSEESS-EEEEEEEEEEEES-EESS-EEESSEEEEETT-BEETTSPPBPTT-EE--